Protein AF-A0A5B0PY47-F1 (afdb_monomer_lite)

Radius of gyration: 20.86 Å; chains: 1; bounding box: 46×59×46 Å

InterPro domains:
  IPR002921 Fungal lipase-type domain [PF01764] (2-168)
  IPR029058 Alpha/Beta hydrolase fold [G3DSA:3.40.50.1820] (1-249)
  IPR029058 Alpha/Beta hydrolase fold [SSF53474] (2-177)
  IPR051218 Secreted Mono/Diacylglycerol Lipase [PTHR45856] (2-211)

Foldseek 3Di:
DEAEFEDDDPVVLVVCLVVQPQFWDACCVQLVDFTWSPVLRCQQVPDVVPVVDDRPLLVVLVVLQVVLVVCCVVPVAAAEYEYEYAQSRLLNRQVSVSSCLVCVCSNPDRYDYAEYYYELHAQTGFLTSLVSLVVSCPDPSNVRYWYEYEWECALPVPCGACRNCPPPEDSLDVVCRVVDDGRDSHRGHHHTWYKYAQCVDPPPRIDTPDDDPPDDDDDDDDPDDPVVVVVVVLVPDDDDPPDDPPPQPPPPQPCNVVLVCCSVVPVNVNSSQPPVNVVVVSVVVVVVPD

Structure (mmCIF, N/CA/C/O backbone):
data_AF-A0A5B0PY47-F1
#
_entry.id   AF-A0A5B0PY47-F1
#
loop_
_atom_site.group_PDB
_atom_site.id
_atom_site.type_symbol
_atom_site.label_atom_id
_atom_site.label_alt_id
_atom_site.label_comp_id
_atom_site.label_asym_id
_atom_site.label_entity_id
_atom_site.label_seq_id
_atom_site.pdbx_PDB_ins_code
_atom_site.Cartn_x
_atom_site.Cartn_y
_atom_site.Cartn_z
_atom_site.occupancy
_atom_site.B_iso_or_equiv
_atom_site.auth_seq_id
_atom_site.auth_comp_id
_atom_site.auth_asym_id
_atom_site.auth_atom_id
_atom_site.pdbx_PDB_model_num
ATOM 1 N N . MET A 1 1 ? -12.027 -7.648 11.609 1.00 91.75 1 MET A N 1
ATOM 2 C CA . MET A 1 1 ? -12.423 -7.362 10.217 1.00 91.75 1 MET A CA 1
ATOM 3 C C . MET A 1 1 ? -11.204 -7.434 9.318 1.00 91.75 1 MET A C 1
ATOM 5 O O . MET A 1 1 ? -10.128 -7.002 9.723 1.00 91.75 1 MET A O 1
ATOM 9 N N . VAL A 1 2 ? -11.375 -7.985 8.119 1.00 95.25 2 VAL A N 1
ATOM 10 C CA . VAL A 1 2 ? -10.356 -7.987 7.066 1.00 95.25 2 VAL A CA 1
ATOM 11 C C . VAL A 1 2 ? -10.974 -7.330 5.841 1.00 95.25 2 VAL A C 1
ATOM 13 O O . VAL A 1 2 ? -12.061 -7.729 5.431 1.00 95.25 2 VAL A O 1
ATOM 16 N N . ILE A 1 3 ? -10.303 -6.328 5.282 1.00 96.06 3 ILE A N 1
ATOM 17 C CA . ILE A 1 3 ? -10.695 -5.707 4.015 1.00 96.06 3 ILE A CA 1
ATOM 18 C C . ILE A 1 3 ? -9.732 -6.175 2.948 1.00 96.06 3 ILE A C 1
ATOM 20 O O . ILE A 1 3 ? -8.520 -6.055 3.116 1.00 96.06 3 ILE A O 1
ATOM 24 N N . VAL A 1 4 ? -10.282 -6.700 1.858 1.00 95.38 4 VAL A N 1
ATOM 25 C CA . VAL A 1 4 ? -9.501 -7.191 0.730 1.00 95.38 4 VAL A CA 1
ATOM 26 C C . VAL A 1 4 ? -9.930 -6.453 -0.526 1.00 95.38 4 VAL A C 1
ATOM 28 O O . VAL A 1 4 ? -11.094 -6.513 -0.917 1.00 95.38 4 VAL A O 1
ATOM 31 N N . PHE A 1 5 ? -8.985 -5.766 -1.158 1.00 92.38 5 PHE A N 1
ATOM 32 C CA . PHE A 1 5 ? -9.212 -5.100 -2.433 1.00 92.38 5 PHE A CA 1
ATOM 33 C C . PHE A 1 5 ? -9.019 -6.104 -3.568 1.00 92.38 5 PHE A C 1
ATOM 35 O O . PHE A 1 5 ? -8.014 -6.821 -3.632 1.00 92.38 5 PHE A O 1
ATOM 42 N N . LYS A 1 6 ? -10.017 -6.173 -4.450 1.00 86.69 6 LYS A N 1
ATOM 43 C CA . LYS A 1 6 ? -10.033 -7.087 -5.592 1.00 86.69 6 LYS A CA 1
ATOM 44 C C . LYS A 1 6 ? -8.993 -6.646 -6.633 1.00 86.69 6 LYS A C 1
ATOM 46 O O . LYS A 1 6 ? -8.897 -5.462 -6.939 1.00 86.69 6 LYS A O 1
ATOM 51 N N . GLY A 1 7 ? -8.227 -7.600 -7.163 1.00 75.62 7 GLY A N 1
ATOM 52 C CA . GLY A 1 7 ? -7.364 -7.396 -8.332 1.00 75.62 7 GLY A CA 1
ATOM 53 C C . GLY A 1 7 ? -8.098 -7.602 -9.664 1.00 75.62 7 GLY A C 1
ATOM 54 O O . GLY A 1 7 ? -9.298 -7.874 -9.690 1.00 75.62 7 GLY A O 1
ATOM 55 N N . THR A 1 8 ? -7.379 -7.488 -10.776 1.00 67.94 8 THR A N 1
ATOM 56 C CA . THR A 1 8 ? -7.934 -7.674 -12.128 1.00 67.94 8 THR A CA 1
ATOM 57 C C . THR A 1 8 ? -7.863 -9.127 -12.600 1.00 67.94 8 THR A C 1
ATOM 59 O O . THR A 1 8 ? -7.105 -9.936 -12.059 1.00 67.94 8 THR A O 1
ATOM 62 N N . SER A 1 9 ? -8.660 -9.464 -13.617 1.00 62.66 9 SER A N 1
ATOM 63 C CA . SER A 1 9 ? -8.592 -10.759 -14.307 1.00 62.66 9 SER A CA 1
ATOM 64 C C . SER A 1 9 ? -7.395 -10.791 -15.264 1.00 62.66 9 SER A C 1
ATOM 66 O O . SER A 1 9 ? -6.931 -9.751 -15.709 1.00 62.66 9 SER A O 1
ATOM 68 N N . PHE A 1 10 ? -6.892 -11.976 -15.623 1.00 52.62 10 PHE A N 1
ATOM 69 C CA . PHE A 1 10 ? -5.661 -12.120 -16.420 1.00 52.62 10 PHE A CA 1
ATOM 70 C C . PHE A 1 10 ? -5.674 -11.386 -17.777 1.00 52.62 10 PHE A C 1
ATOM 72 O O . PHE A 1 10 ? -4.657 -10.815 -18.166 1.00 52.62 10 PHE A O 1
ATOM 79 N N . HIS A 1 11 ? -6.812 -11.377 -18.480 1.00 54.59 11 HIS A N 1
ATOM 80 C CA . HIS A 1 11 ? -6.961 -10.655 -19.751 1.00 54.59 11 HIS A CA 1
ATOM 81 C C . HIS A 1 11 ? -6.840 -9.142 -19.554 1.00 54.59 11 HIS A C 1
ATOM 83 O O . HIS A 1 11 ? -6.049 -8.494 -20.237 1.00 54.59 11 HIS A O 1
ATOM 89 N N . ASP A 1 12 ? -7.504 -8.639 -18.519 1.00 58.56 12 ASP A N 1
ATOM 90 C CA . ASP A 1 12 ? -7.478 -7.236 -18.138 1.00 58.56 12 ASP A CA 1
ATOM 91 C C . ASP A 1 12 ? -6.125 -6.823 -17.549 1.00 58.56 12 ASP A C 1
ATOM 93 O O . ASP A 1 12 ? -5.823 -5.649 -17.559 1.00 58.56 12 ASP A O 1
ATOM 97 N N . ILE A 1 13 ? -5.297 -7.728 -17.004 1.00 59.91 13 ILE A N 1
ATOM 98 C CA . ILE A 1 13 ? -3.970 -7.366 -16.462 1.00 59.91 13 ILE A CA 1
ATOM 99 C C . ILE A 1 13 ? -3.026 -6.930 -17.583 1.00 59.91 13 ILE A C 1
ATOM 101 O O . ILE A 1 13 ? -2.268 -5.988 -17.386 1.00 59.91 13 ILE A O 1
ATOM 105 N N . ASN A 1 14 ? -3.043 -7.593 -18.743 1.00 59.19 14 ASN A N 1
ATOM 106 C CA . ASN A 1 14 ? -2.196 -7.186 -19.868 1.00 59.19 14 ASN A CA 1
ATOM 107 C C . ASN A 1 14 ? -2.676 -5.864 -20.458 1.00 59.19 14 ASN A C 1
ATOM 109 O O . ASN A 1 14 ? -1.861 -4.977 -20.675 1.00 59.19 14 ASN A O 1
ATOM 113 N N . GLU A 1 15 ? -3.987 -5.730 -20.657 1.00 56.12 15 GLU A N 1
ATOM 114 C CA . GLU A 1 15 ? -4.608 -4.472 -21.069 1.00 56.12 15 GLU A CA 1
ATOM 115 C C . GLU A 1 15 ? -4.321 -3.382 -20.037 1.00 56.12 15 GLU A C 1
ATOM 117 O O . GLU A 1 15 ? -3.825 -2.335 -20.393 1.00 56.12 15 GLU A O 1
ATOM 122 N N . TRP A 1 16 ? -4.432 -3.666 -18.742 1.00 58.44 16 TRP A N 1
ATOM 123 C CA . TRP A 1 16 ? -4.124 -2.732 -17.665 1.00 58.44 16 TRP A CA 1
ATOM 124 C C . TRP A 1 16 ? -2.643 -2.361 -17.608 1.00 58.44 16 TRP A C 1
ATOM 126 O O . TRP A 1 16 ? -2.347 -1.188 -17.474 1.00 58.44 16 TRP A O 1
ATOM 136 N N . ILE A 1 17 ? -1.691 -3.290 -17.732 1.00 59.00 17 ILE A N 1
ATOM 137 C CA . ILE A 1 17 ? -0.249 -2.966 -17.766 1.00 59.00 17 ILE A CA 1
ATOM 138 C C . ILE A 1 17 ? 0.092 -2.102 -18.992 1.00 59.00 17 ILE A C 1
ATOM 140 O O . ILE A 1 17 ? 1.026 -1.303 -18.934 1.00 59.00 17 ILE A O 1
ATOM 144 N N . VAL A 1 18 ? -0.639 -2.278 -20.094 1.00 51.09 18 VAL A N 1
ATOM 145 C CA . VAL A 1 18 ? -0.451 -1.530 -21.343 1.00 51.09 18 VAL A CA 1
ATOM 146 C C . VAL A 1 18 ? -1.181 -0.173 -21.310 1.00 51.09 18 VAL A C 1
ATOM 148 O O . VAL A 1 18 ? -0.615 0.818 -21.770 1.00 51.09 18 VAL A O 1
ATOM 151 N N . ASP A 1 19 ? -2.371 -0.108 -20.706 1.00 43.97 19 ASP A N 1
ATOM 152 C CA . ASP A 1 19 ? -3.281 1.047 -20.664 1.00 43.97 19 ASP A CA 1
ATOM 153 C C . ASP A 1 19 ? -3.056 1.948 -19.448 1.00 43.97 19 ASP A C 1
ATOM 155 O O . ASP A 1 19 ? -3.183 3.173 -19.552 1.00 43.97 19 ASP A O 1
ATOM 159 N N . THR A 1 20 ? -2.648 1.389 -18.299 1.00 51.34 20 THR A N 1
ATOM 160 C CA . THR A 1 20 ? -1.997 2.181 -17.250 1.00 51.34 20 THR A CA 1
ATOM 161 C C . THR A 1 20 ? -0.611 2.536 -17.730 1.00 51.34 20 THR A C 1
ATOM 163 O O . THR A 1 20 ? 0.406 1.950 -17.367 1.00 51.34 20 THR A O 1
ATOM 166 N N . SER A 1 21 ? -0.577 3.580 -18.553 1.00 56.75 21 SER A N 1
ATOM 167 C CA . SER A 1 21 ? 0.611 4.399 -18.675 1.00 56.75 21 SER A CA 1
ATOM 168 C C . SER A 1 21 ? 1.111 4.647 -17.251 1.00 56.75 21 SER A C 1
ATOM 170 O O . SER A 1 21 ? 0.323 5.014 -16.376 1.00 56.75 21 SER A O 1
ATOM 172 N N . PHE A 1 22 ? 2.381 4.301 -17.003 1.00 75.81 22 PHE A N 1
ATOM 173 C CA . PHE A 1 22 ? 3.056 4.347 -15.702 1.00 75.81 22 PHE A CA 1
ATOM 174 C C . PHE A 1 22 ? 3.211 5.794 -15.225 1.00 75.81 22 PHE A C 1
ATOM 176 O O . PHE A 1 22 ? 4.313 6.292 -14.978 1.00 75.81 22 PHE A O 1
ATOM 183 N N . ASN A 1 23 ? 2.083 6.470 -15.096 1.00 84.88 23 ASN A N 1
ATOM 184 C CA . ASN A 1 23 ? 1.937 7.860 -14.780 1.00 84.88 23 ASN A CA 1
ATOM 185 C C . ASN A 1 23 ? 1.882 7.994 -13.274 1.00 84.88 23 ASN A C 1
ATOM 187 O O . ASN A 1 23 ? 1.228 7.230 -12.557 1.00 84.88 23 ASN A O 1
ATOM 191 N N . PHE A 1 24 ? 2.571 9.019 -12.819 1.00 90.00 24 PHE A N 1
ATOM 192 C CA . PHE A 1 24 ? 2.484 9.456 -11.453 1.00 90.00 24 PHE A CA 1
ATOM 193 C C . PHE A 1 24 ? 1.356 10.459 -11.288 1.00 90.00 24 PHE A C 1
ATOM 195 O O . PHE A 1 24 ? 1.111 11.292 -12.158 1.00 90.00 24 PHE A O 1
ATOM 202 N N . GLU A 1 25 ? 0.740 10.418 -10.118 1.00 91.06 25 GLU A N 1
ATOM 203 C CA . GLU A 1 25 ? -0.173 11.438 -9.639 1.00 91.06 25 GLU A CA 1
ATOM 204 C C . GLU A 1 25 ? 0.350 12.000 -8.320 1.00 91.06 25 GLU A C 1
ATOM 206 O O . GLU A 1 25 ? 0.885 11.271 -7.476 1.00 91.06 25 GLU A O 1
ATOM 211 N N . ALA A 1 26 ? 0.241 13.318 -8.158 1.00 94.12 26 ALA A N 1
ATOM 212 C CA . ALA A 1 26 ? 0.592 13.965 -6.906 1.00 94.12 26 ALA A CA 1
ATOM 213 C C . ALA A 1 26 ? -0.384 13.510 -5.820 1.00 94.12 26 ALA A C 1
ATOM 215 O O . ALA A 1 26 ? -1.589 13.657 -5.972 1.00 94.12 26 ALA A O 1
ATOM 216 N N . CYS A 1 27 ? 0.149 12.964 -4.728 1.00 94.81 27 CYS A N 1
ATOM 217 C CA . CYS A 1 27 ? -0.662 12.346 -3.680 1.00 94.81 27 CYS A CA 1
ATOM 218 C C . CYS A 1 27 ? -0.413 12.948 -2.295 1.00 94.81 27 CYS A C 1
ATOM 220 O O . CYS A 1 27 ? -0.776 12.353 -1.282 1.00 94.81 27 CYS A O 1
ATOM 222 N N . ALA A 1 28 ? 0.289 14.081 -2.215 1.00 94.38 28 ALA A N 1
ATOM 223 C CA . ALA A 1 28 ? 0.684 14.678 -0.941 1.00 94.38 28 ALA A CA 1
ATOM 224 C C . ALA A 1 28 ? -0.512 15.198 -0.122 1.00 94.38 28 ALA A C 1
ATOM 226 O O . ALA A 1 28 ? -0.427 15.257 1.101 1.00 94.38 28 ALA A O 1
ATOM 227 N N . ASP A 1 29 ? -1.621 15.527 -0.778 1.00 93.06 29 ASP A N 1
ATOM 228 C CA . ASP A 1 29 ? -2.880 15.944 -0.162 1.00 93.06 29 ASP A CA 1
ATOM 229 C C . ASP A 1 29 ? -3.539 14.823 0.661 1.00 93.06 29 ASP A C 1
ATOM 231 O O . ASP A 1 29 ? -4.069 15.095 1.737 1.00 93.06 29 ASP A O 1
ATOM 235 N N . GLN A 1 30 ? -3.455 13.564 0.213 1.00 94.94 30 GLN A N 1
ATOM 236 C CA . GLN A 1 30 ? -4.034 12.419 0.935 1.00 94.94 30 GLN A CA 1
ATOM 237 C C . GLN A 1 30 ? -2.995 11.577 1.681 1.00 94.94 30 GLN A C 1
ATOM 239 O O . GLN A 1 30 ? -3.279 11.064 2.763 1.00 94.94 30 GLN A O 1
ATOM 244 N N . LEU A 1 31 ? -1.797 11.409 1.121 1.00 96.38 31 LEU A N 1
ATOM 245 C CA . LEU A 1 31 ? -0.762 10.485 1.606 1.00 96.38 31 LEU A CA 1
ATOM 246 C C . LEU A 1 31 ? 0.447 11.201 2.234 1.00 96.38 31 LEU A C 1
ATOM 248 O O . LEU A 1 31 ? 1.417 10.556 2.634 1.00 96.38 31 LEU A O 1
ATOM 252 N N . GLY A 1 32 ? 0.404 12.531 2.323 1.00 95.19 32 GLY A N 1
ATOM 253 C CA . GLY A 1 32 ? 1.367 13.365 3.044 1.00 95.19 32 GLY A CA 1
ATOM 254 C C . GLY A 1 32 ? 2.663 13.689 2.294 1.00 95.19 32 GLY A C 1
ATOM 255 O O . GLY A 1 32 ? 3.304 14.686 2.619 1.00 95.19 32 GLY A O 1
ATOM 256 N N . ALA A 1 33 ? 3.078 12.887 1.307 1.00 95.81 33 ALA A N 1
ATOM 257 C CA . ALA A 1 33 ? 4.240 13.180 0.462 1.00 95.81 33 ALA A CA 1
ATOM 258 C C . ALA A 1 33 ? 4.328 12.283 -0.782 1.00 95.81 33 ALA A C 1
ATOM 260 O O . ALA A 1 33 ? 3.846 11.152 -0.784 1.00 95.81 33 ALA A O 1
ATOM 261 N N . GLY A 1 34 ? 5.062 12.774 -1.784 1.00 95.12 34 GLY A N 1
ATOM 262 C CA . GLY A 1 34 ? 5.499 11.997 -2.940 1.00 95.12 34 GLY A CA 1
ATOM 263 C C . GLY A 1 34 ? 4.466 11.891 -4.051 1.00 95.12 34 GLY A C 1
ATOM 264 O O . GLY A 1 34 ? 3.542 12.703 -4.154 1.00 95.12 34 GLY A O 1
ATOM 265 N N . LEU A 1 35 ? 4.688 10.894 -4.899 1.00 95.38 35 LEU A N 1
ATOM 266 C CA . LEU A 1 35 ? 3.854 10.584 -6.047 1.00 95.38 35 LEU A CA 1
ATOM 267 C C . LEU A 1 35 ? 3.362 9.140 -5.942 1.00 95.38 35 LEU A C 1
ATOM 269 O O . LEU A 1 35 ? 4.130 8.240 -5.593 1.00 95.38 35 LEU A O 1
ATOM 273 N N . ALA A 1 36 ? 2.099 8.913 -6.276 1.00 95.06 36 ALA A N 1
ATOM 274 C CA . ALA A 1 36 ? 1.497 7.589 -6.336 1.00 95.06 36 ALA A CA 1
ATOM 275 C C . ALA A 1 36 ? 1.296 7.165 -7.792 1.00 95.06 36 ALA A C 1
ATOM 277 O O . ALA A 1 36 ? 1.210 8.000 -8.689 1.00 95.06 36 ALA A O 1
ATOM 278 N N . HIS A 1 37 ? 1.202 5.861 -8.033 1.00 92.62 37 HIS A N 1
ATOM 279 C CA . HIS A 1 37 ? 0.745 5.352 -9.320 1.00 92.62 37 HIS A CA 1
ATOM 280 C C . HIS A 1 37 ? -0.683 5.852 -9.579 1.00 92.62 37 HIS A C 1
ATOM 282 O O . HIS A 1 37 ? -1.593 5.516 -8.812 1.00 92.62 37 HIS A O 1
ATOM 288 N N . GLN A 1 38 ? -0.881 6.615 -10.658 1.00 89.81 38 GLN A N 1
ATOM 289 C CA . GLN A 1 38 ? -2.128 7.326 -10.959 1.00 89.81 38 GLN A CA 1
ATOM 290 C C . GLN A 1 38 ? -3.349 6.403 -10.855 1.00 89.81 38 GLN A C 1
ATOM 292 O O . GLN A 1 38 ? -4.275 6.684 -10.105 1.00 89.81 38 GLN A O 1
ATOM 297 N N . GLY A 1 39 ? -3.320 5.237 -11.512 1.00 85.50 39 GLY A N 1
ATOM 298 C CA . GLY A 1 39 ? -4.463 4.316 -11.505 1.00 85.50 39 GLY A CA 1
ATOM 299 C C . GLY A 1 39 ? -4.834 3.766 -10.119 1.00 85.50 39 GLY A C 1
ATOM 300 O O . GLY A 1 39 ? -6.007 3.517 -9.848 1.00 85.50 39 GLY A O 1
ATOM 301 N N . PHE A 1 40 ? -3.864 3.589 -9.212 1.00 91.19 40 PHE A N 1
ATOM 302 C CA . PHE A 1 40 ? -4.169 3.138 -7.847 1.00 91.19 40 PHE A CA 1
ATOM 303 C C . PHE A 1 40 ? -4.712 4.291 -7.007 1.00 91.19 40 PHE A C 1
ATOM 305 O O . PHE A 1 40 ? -5.594 4.085 -6.173 1.00 91.19 40 PHE A O 1
ATOM 312 N N . TYR A 1 41 ? -4.162 5.487 -7.216 1.00 92.62 41 TYR A N 1
ATOM 313 C CA . TYR A 1 41 ? -4.528 6.682 -6.480 1.00 92.62 41 TYR A CA 1
ATOM 314 C C . TYR A 1 41 ? -5.950 7.131 -6.816 1.00 92.62 41 TYR A C 1
ATOM 316 O O . TYR A 1 41 ? -6.788 7.199 -5.917 1.00 92.62 41 TYR A O 1
ATOM 324 N N . SER A 1 42 ? -6.255 7.311 -8.102 1.00 89.31 42 SER A N 1
ATOM 325 C CA . SER A 1 42 ? -7.573 7.735 -8.583 1.00 89.31 42 SER A CA 1
ATOM 326 C C . SER A 1 42 ? -8.687 6.740 -8.239 1.00 89.31 42 SER A C 1
ATOM 328 O O . SER A 1 42 ? -9.827 7.139 -8.010 1.00 89.31 42 SER A O 1
ATOM 330 N N . SER A 1 43 ? -8.358 5.449 -8.096 1.00 89.19 43 SER A N 1
ATOM 331 C CA . SER A 1 43 ? -9.302 4.426 -7.620 1.00 89.19 43 SER A CA 1
ATOM 332 C C . SER A 1 43 ? -9.784 4.668 -6.180 1.00 89.19 43 SER A C 1
ATOM 334 O O . SER A 1 43 ? -10.900 4.279 -5.827 1.00 89.19 43 SER A O 1
ATOM 336 N N . LEU A 1 44 ? -8.955 5.282 -5.327 1.00 91.94 44 LEU A N 1
ATOM 337 C CA . LEU A 1 44 ? -9.289 5.616 -3.935 1.00 91.94 44 LEU A CA 1
ATOM 338 C C . LEU A 1 44 ? -9.793 7.055 -3.788 1.00 91.94 44 LEU A C 1
ATOM 340 O O . LEU A 1 44 ? -10.753 7.306 -3.048 1.00 91.94 44 LEU A O 1
ATOM 344 N N . PHE A 1 45 ? -9.135 7.973 -4.492 1.00 92.25 45 PHE A N 1
ATOM 345 C CA . PHE A 1 45 ? -9.283 9.418 -4.391 1.00 92.25 45 PHE A CA 1
ATOM 346 C C . PHE A 1 45 ? -9.566 9.997 -5.788 1.00 92.25 45 PHE A C 1
ATOM 348 O O . PHE A 1 45 ? -8.673 10.580 -6.399 1.00 92.25 45 PHE A O 1
ATOM 355 N N . PRO A 1 46 ? -10.782 9.804 -6.333 1.00 87.31 46 PRO A N 1
ATOM 356 C CA . PRO A 1 46 ? -11.141 10.378 -7.626 1.00 87.31 46 PRO A CA 1
ATOM 357 C C . PRO A 1 46 ? -11.043 11.910 -7.584 1.00 87.31 46 PRO A C 1
ATOM 359 O O . PRO A 1 46 ? -11.322 12.532 -6.552 1.00 87.31 46 PRO A O 1
ATOM 362 N N . SER A 1 47 ? -10.644 12.517 -8.704 1.00 79.00 47 SER A N 1
ATOM 363 C CA . SER A 1 47 ? -10.473 13.967 -8.810 1.00 79.00 47 SER A CA 1
ATOM 364 C C . SER A 1 47 ? -11.804 14.697 -8.619 1.00 79.00 47 SER A C 1
ATOM 366 O O . SER A 1 47 ? -12.868 14.207 -8.990 1.00 79.00 47 SER A O 1
ATOM 368 N N . ALA A 1 48 ? -11.759 15.933 -8.115 1.00 68.62 48 ALA A N 1
ATOM 369 C CA . ALA A 1 48 ? -12.943 16.790 -8.006 1.00 68.62 48 ALA A CA 1
ATOM 370 C C . ALA A 1 48 ? -13.568 17.155 -9.370 1.00 68.62 48 ALA A C 1
ATOM 372 O O . ALA A 1 48 ? -14.715 17.609 -9.416 1.00 68.62 48 ALA A O 1
ATOM 373 N N . SER A 1 49 ? -12.827 16.988 -10.473 1.00 67.81 49 SER A N 1
ATOM 374 C CA . SER A 1 49 ? -13.367 17.065 -11.837 1.00 67.81 49 SER A CA 1
ATOM 375 C C . SER A 1 49 ? -14.313 15.907 -12.154 1.00 67.81 49 SER A C 1
ATOM 377 O O . SER A 1 49 ? -15.250 16.080 -12.929 1.00 67.81 49 SER A O 1
ATOM 379 N N . ASP A 1 50 ? -14.125 14.768 -11.494 1.00 67.69 50 ASP A N 1
ATOM 380 C CA . ASP A 1 50 ? -14.828 13.512 -11.742 1.00 67.69 50 ASP A CA 1
ATOM 381 C C . ASP A 1 50 ? -16.033 13.416 -10.797 1.00 67.69 50 ASP A C 1
ATOM 383 O O . ASP A 1 50 ? -16.227 12.434 -10.083 1.00 67.69 50 ASP A O 1
ATOM 387 N N . ARG A 1 51 ? -16.840 14.490 -10.768 1.00 56.75 51 ARG A N 1
ATOM 388 C CA . ARG A 1 51 ? -17.947 14.736 -9.814 1.00 56.75 51 ARG A CA 1
ATOM 389 C C . ARG A 1 51 ? -18.992 13.619 -9.731 1.00 56.75 51 ARG A C 1
ATOM 391 O O . ARG A 1 51 ? -19.820 13.633 -8.824 1.00 56.75 51 ARG A O 1
ATOM 398 N N . GLU A 1 52 ? -18.972 12.684 -10.669 1.00 64.75 52 GLU A N 1
ATOM 399 C CA . GLU A 1 52 ? -19.885 11.546 -10.740 1.00 64.75 52 GLU A CA 1
ATOM 400 C C . GLU A 1 52 ? -19.424 10.347 -9.892 1.00 64.75 52 GLU A C 1
ATOM 402 O O . GLU A 1 52 ? -20.238 9.482 -9.571 1.00 64.75 52 GLU A O 1
ATOM 407 N N . MET A 1 53 ? -18.153 10.299 -9.471 1.00 63.28 53 MET A N 1
ATOM 408 C CA . MET A 1 53 ? -17.597 9.157 -8.743 1.00 63.28 53 MET A CA 1
ATOM 409 C C . MET A 1 53 ? -17.508 9.432 -7.235 1.00 63.28 53 MET A C 1
ATOM 411 O O . MET A 1 53 ? -16.742 10.294 -6.798 1.00 63.28 53 MET A O 1
ATOM 415 N N . PRO A 1 54 ? -18.252 8.694 -6.388 1.00 74.19 54 PRO A N 1
ATOM 416 C CA . PRO A 1 54 ? -18.111 8.834 -4.948 1.00 74.19 54 PRO A CA 1
ATOM 417 C C . PRO A 1 54 ? -16.730 8.335 -4.508 1.00 74.19 54 PRO A C 1
ATOM 419 O O . PRO A 1 54 ? -16.265 7.299 -4.980 1.00 74.19 54 PRO A O 1
ATOM 422 N N . SER A 1 55 ? -16.091 9.032 -3.562 1.00 84.94 55 SER A N 1
ATOM 423 C CA . SER A 1 55 ? -14.784 8.615 -3.040 1.00 84.94 55 SER A CA 1
ATOM 424 C C . SER A 1 55 ? -14.859 7.206 -2.443 1.00 84.94 55 SER A C 1
ATOM 426 O O . SER A 1 55 ? -15.479 6.983 -1.397 1.00 84.94 55 SER A O 1
ATOM 428 N N . THR A 1 56 ? -14.192 6.256 -3.103 1.00 91.25 56 THR A N 1
ATOM 429 C CA . THR A 1 56 ? -14.058 4.871 -2.636 1.00 91.25 56 THR A CA 1
ATOM 430 C C . THR A 1 56 ? -13.457 4.836 -1.237 1.00 91.25 56 THR A C 1
ATOM 432 O O . THR A 1 56 ? -13.912 4.065 -0.388 1.00 91.25 56 THR A O 1
ATOM 435 N N . TYR A 1 57 ? -12.474 5.703 -0.972 1.00 94.94 57 TYR A N 1
ATOM 436 C CA . TYR A 1 57 ? -11.876 5.850 0.347 1.00 94.94 57 TYR A CA 1
ATOM 437 C C . TYR A 1 57 ? -12.922 6.200 1.412 1.00 94.94 57 TYR A C 1
ATOM 439 O O . TYR A 1 57 ? -13.089 5.440 2.367 1.00 94.94 57 TYR A O 1
ATOM 447 N N . LEU A 1 58 ? -13.673 7.293 1.227 1.00 93.88 58 LEU A N 1
ATOM 448 C CA . LEU A 1 58 ? -14.650 7.756 2.219 1.00 93.88 58 LEU A CA 1
ATOM 449 C C . LEU A 1 58 ? -15.729 6.708 2.491 1.00 93.88 58 LEU A C 1
ATOM 451 O O . LEU A 1 58 ? -15.980 6.379 3.648 1.00 93.88 58 LEU A O 1
ATOM 455 N N . ARG A 1 59 ? -16.289 6.093 1.442 1.00 94.00 59 ARG A N 1
ATOM 456 C CA . ARG A 1 59 ? -17.298 5.030 1.595 1.00 94.00 59 ARG A CA 1
ATOM 457 C C . ARG A 1 59 ? -16.761 3.820 2.357 1.00 94.00 59 ARG A C 1
ATOM 459 O O . ARG A 1 59 ? -17.472 3.219 3.166 1.00 94.00 59 ARG A O 1
ATOM 466 N N . THR A 1 60 ? -15.503 3.460 2.110 1.00 95.88 60 THR A N 1
ATOM 467 C CA . THR A 1 60 ? -14.840 2.362 2.824 1.00 95.88 60 THR A CA 1
ATOM 468 C C . THR A 1 60 ? -14.674 2.710 4.303 1.00 95.88 60 THR A C 1
ATOM 470 O O . THR A 1 60 ? -15.007 1.893 5.161 1.00 95.88 60 THR A O 1
ATOM 473 N N . ILE A 1 61 ? -14.231 3.931 4.618 1.00 97.38 61 ILE A N 1
ATOM 474 C CA . ILE A 1 61 ? -14.084 4.421 5.995 1.00 97.38 61 ILE A CA 1
ATOM 475 C C . ILE A 1 61 ? -15.426 4.478 6.729 1.00 97.38 61 ILE A C 1
ATOM 477 O O . ILE A 1 61 ? -15.521 4.001 7.858 1.00 97.38 61 ILE A O 1
ATOM 481 N N . GLU A 1 62 ? -16.477 5.000 6.101 1.00 96.31 62 GLU A N 1
ATOM 482 C CA . GLU A 1 62 ? -17.828 5.036 6.674 1.00 96.31 62 GLU A CA 1
ATOM 483 C C . GLU A 1 62 ? -18.326 3.632 7.025 1.00 96.31 62 GLU A C 1
ATOM 485 O O . GLU A 1 62 ? -18.820 3.398 8.131 1.00 96.31 62 GLU A O 1
ATOM 490 N N . THR A 1 63 ? -18.112 2.674 6.121 1.00 96.31 63 THR A N 1
ATOM 491 C CA . THR A 1 63 ? -18.479 1.270 6.335 1.00 96.31 63 THR A CA 1
ATOM 492 C C . THR A 1 63 ? -17.690 0.662 7.494 1.00 96.31 63 THR A C 1
ATOM 494 O O . THR A 1 63 ? -18.281 0.051 8.384 1.00 96.31 63 THR A O 1
ATOM 497 N N . ILE A 1 64 ? -16.367 0.871 7.539 1.00 97.69 64 ILE A N 1
ATOM 498 C CA . ILE A 1 64 ? -15.517 0.423 8.655 1.00 97.69 64 ILE A CA 1
ATOM 499 C C . ILE A 1 64 ? -16.042 0.972 9.977 1.00 97.69 64 ILE A C 1
ATOM 501 O O . ILE A 1 64 ? -16.190 0.218 10.935 1.00 97.69 64 ILE A O 1
ATOM 505 N N . ARG A 1 65 ? -16.333 2.275 10.035 1.00 97.50 65 ARG A N 1
ATOM 506 C CA . ARG A 1 65 ? -16.793 2.944 11.257 1.00 97.50 65 ARG A CA 1
ATOM 507 C C . ARG A 1 65 ? -18.151 2.428 11.707 1.00 97.50 65 ARG A C 1
ATOM 509 O O . ARG A 1 65 ? -18.340 2.219 12.901 1.00 97.50 65 ARG A O 1
ATOM 516 N N . SER A 1 66 ? -19.069 2.201 10.770 1.00 97.25 66 SER A N 1
ATOM 517 C CA . SER A 1 66 ? -20.387 1.633 11.056 1.00 97.25 66 SER A CA 1
ATOM 518 C C . SER A 1 66 ? -20.269 0.230 11.661 1.00 97.25 66 SER A C 1
ATOM 520 O O . SER A 1 66 ? -20.806 -0.018 12.741 1.00 97.25 66 SER A O 1
ATOM 522 N N . VAL A 1 67 ? -19.473 -0.651 11.043 1.00 97.00 67 VAL A N 1
ATOM 523 C CA . VAL A 1 67 ? -19.239 -2.018 11.538 1.00 97.00 67 VAL A CA 1
ATOM 524 C C . VAL A 1 67 ? -18.502 -2.014 12.881 1.00 97.00 67 VAL A C 1
ATOM 526 O O . VAL A 1 67 ? -18.877 -2.744 13.795 1.00 97.00 67 VAL A O 1
ATOM 529 N N . ALA A 1 68 ? -17.477 -1.173 13.033 1.00 97.56 68 ALA A N 1
ATOM 530 C CA . ALA A 1 68 ? -16.710 -1.065 14.271 1.00 97.56 68 ALA A CA 1
ATOM 531 C C . ALA A 1 68 ? -17.571 -0.579 15.441 1.00 97.56 68 ALA A C 1
ATOM 533 O O . ALA A 1 68 ? -17.451 -1.101 16.547 1.00 97.56 68 ALA A O 1
ATOM 534 N N . LYS A 1 69 ? -18.449 0.401 15.191 1.00 97.62 69 LYS A N 1
ATOM 535 C CA . LYS A 1 69 ? -19.404 0.900 16.182 1.00 97.62 69 LYS A CA 1
ATOM 536 C C . LYS A 1 69 ? -20.353 -0.211 16.625 1.00 97.62 69 LYS A C 1
ATOM 538 O O . LYS A 1 69 ? -20.495 -0.420 17.822 1.00 97.62 69 LYS A O 1
ATOM 543 N N . HIS A 1 70 ? -20.921 -0.953 15.679 1.00 96.75 70 HIS A N 1
ATOM 544 C CA . HIS A 1 70 ? -21.827 -2.055 15.988 1.00 96.75 70 HIS A CA 1
ATOM 545 C C . HIS A 1 70 ? -21.149 -3.149 16.834 1.00 96.75 70 HIS A C 1
ATOM 547 O O . HIS A 1 70 ? -21.653 -3.509 17.891 1.00 96.75 70 HIS A O 1
ATOM 553 N N . ILE A 1 71 ? -19.945 -3.592 16.450 1.00 95.75 71 ILE A N 1
ATOM 554 C CA . ILE A 1 71 ? -19.163 -4.569 17.234 1.00 95.75 71 ILE A CA 1
ATOM 555 C C . ILE A 1 71 ? -18.850 -4.037 18.636 1.00 95.75 71 ILE A C 1
ATOM 557 O O . ILE A 1 71 ? -18.858 -4.792 19.608 1.00 95.75 71 ILE A O 1
ATOM 561 N N . HIS A 1 72 ? -18.549 -2.745 18.752 1.00 96.69 72 HIS A N 1
ATOM 562 C CA . HIS A 1 72 ? -18.275 -2.135 20.043 1.00 96.69 72 HIS A CA 1
ATOM 563 C C . HIS A 1 72 ? -19.521 -2.079 20.935 1.00 96.69 72 HIS A C 1
ATOM 565 O O . HIS A 1 72 ? -19.410 -2.343 22.127 1.00 96.69 72 HIS A O 1
ATOM 571 N N . GLU A 1 73 ? -20.693 -1.777 20.376 1.00 96.94 73 GLU A N 1
ATOM 572 C CA . GLU A 1 73 ? -21.969 -1.782 21.102 1.00 96.94 73 GLU A CA 1
ATOM 573 C C . GLU A 1 73 ? -22.350 -3.191 21.580 1.00 96.94 73 GLU A C 1
ATOM 575 O O . GLU A 1 73 ? -22.842 -3.341 22.696 1.00 96.94 73 GLU A O 1
ATOM 580 N N . GLU A 1 74 ? -22.074 -4.224 20.782 1.00 96.38 74 GLU A N 1
ATOM 581 C CA . GLU A 1 74 ? -22.392 -5.613 21.135 1.00 96.38 74 GLU A CA 1
ATOM 582 C C . GLU A 1 74 ? -21.390 -6.243 22.112 1.00 96.38 74 GLU A C 1
ATOM 584 O O . GLU A 1 74 ? -21.783 -6.945 23.043 1.00 96.38 74 GLU A O 1
ATOM 589 N N . ALA A 1 75 ? -20.090 -6.024 21.902 1.00 95.06 75 ALA A N 1
ATOM 590 C CA . ALA A 1 75 ? -19.030 -6.748 22.606 1.00 95.06 75 ALA A CA 1
ATOM 591 C C . ALA A 1 75 ? -18.192 -5.878 23.558 1.00 95.06 75 ALA A C 1
ATOM 593 O O . ALA A 1 75 ? -17.349 -6.404 24.285 1.00 95.06 75 ALA A O 1
ATOM 594 N N . GLY A 1 76 ? -18.354 -4.551 23.541 1.00 95.31 76 GLY A N 1
ATOM 595 C CA . GLY A 1 76 ? -17.588 -3.616 24.374 1.00 95.31 76 GLY A CA 1
ATOM 596 C C . GLY A 1 76 ? -16.099 -3.505 24.022 1.00 95.31 76 GLY A C 1
ATOM 597 O O . GLY A 1 76 ? -15.348 -2.831 24.726 1.00 95.31 76 GLY A O 1
ATOM 598 N N . ILE A 1 77 ? -15.642 -4.141 22.937 1.00 94.88 77 ILE A N 1
ATOM 599 C CA . ILE A 1 77 ? -14.230 -4.178 22.527 1.00 94.88 77 ILE A CA 1
ATOM 600 C C . ILE A 1 77 ? -14.008 -3.454 21.194 1.00 94.88 77 ILE A C 1
ATOM 602 O O . ILE A 1 77 ? -14.909 -3.415 20.356 1.00 94.88 77 ILE A O 1
ATOM 606 N N . PRO A 1 78 ? -12.819 -2.870 20.962 1.00 94.50 78 PRO A N 1
ATOM 607 C CA . PRO A 1 78 ? -12.492 -2.282 19.671 1.00 94.50 78 PRO A CA 1
ATOM 608 C C . PRO A 1 78 ? -12.234 -3.364 18.614 1.00 94.50 78 PRO A C 1
ATOM 610 O O . PRO A 1 78 ? -11.635 -4.411 18.878 1.00 94.50 78 PRO A O 1
ATOM 613 N N . MET A 1 79 ? -12.634 -3.083 17.380 1.00 96.44 79 MET A N 1
ATOM 614 C CA . MET A 1 79 ? -12.469 -3.977 16.244 1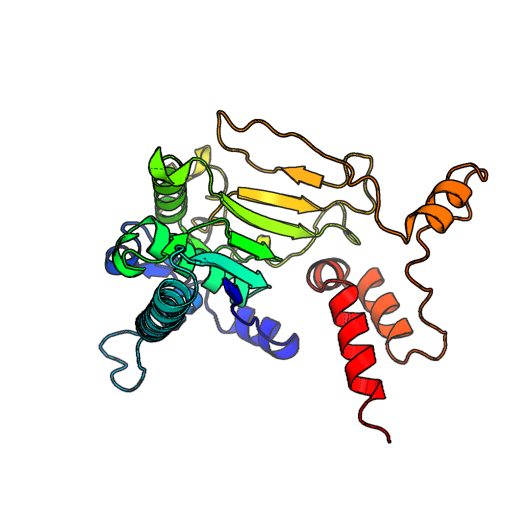.00 96.44 79 MET A CA 1
ATOM 615 C C . MET A 1 79 ? -11.041 -3.912 15.688 1.00 96.44 79 MET A C 1
ATOM 617 O O . MET A 1 79 ? -10.540 -2.852 15.321 1.00 96.44 79 MET A O 1
ATOM 621 N N . ASN A 1 80 ? -10.395 -5.066 15.525 1.00 96.31 80 ASN A N 1
ATOM 622 C CA . ASN A 1 80 ? -9.137 -5.153 14.780 1.00 96.31 80 ASN A CA 1
ATOM 623 C C . ASN A 1 80 ? -9.395 -5.082 13.267 1.00 96.31 80 ASN A C 1
ATOM 625 O O . ASN A 1 80 ? -10.197 -5.868 12.748 1.00 96.31 80 ASN A O 1
ATOM 629 N N . LEU A 1 81 ? -8.680 -4.200 12.567 1.00 97.31 81 LEU A N 1
ATOM 630 C CA . LEU A 1 81 ? -8.733 -4.050 11.114 1.00 97.31 81 LEU A CA 1
ATOM 631 C C . LEU A 1 81 ? -7.430 -4.529 10.468 1.00 97.31 81 LEU A C 1
ATOM 633 O O . LEU A 1 81 ? -6.363 -3.983 10.749 1.00 97.31 81 LEU A O 1
ATOM 637 N N . PHE A 1 82 ? -7.541 -5.508 9.575 1.00 97.94 82 PHE A N 1
ATOM 638 C CA . PHE A 1 82 ? -6.471 -5.943 8.679 1.00 97.94 82 PHE A CA 1
ATOM 639 C C . PHE A 1 82 ? -6.808 -5.547 7.243 1.00 97.94 82 PHE A C 1
ATOM 641 O O . PHE A 1 82 ? -7.976 -5.569 6.849 1.00 97.94 82 PHE A O 1
ATOM 648 N N . VAL A 1 83 ? -5.785 -5.215 6.462 1.00 98.06 83 VAL A N 1
ATOM 649 C CA . VAL A 1 83 ? -5.929 -4.805 5.060 1.00 98.06 83 VAL A CA 1
ATOM 650 C C . VAL A 1 83 ? -5.191 -5.796 4.167 1.00 98.06 83 VAL A C 1
ATOM 652 O O . VAL A 1 83 ? -4.131 -6.302 4.528 1.00 98.06 83 VAL A O 1
ATOM 655 N N . GLY A 1 84 ? -5.723 -6.086 2.989 1.00 97.06 84 GLY A N 1
ATOM 656 C CA . GLY A 1 84 ? -5.024 -6.923 2.032 1.00 97.06 84 GLY A CA 1
ATOM 657 C C . GLY A 1 84 ? -5.495 -6.754 0.603 1.00 97.06 84 GLY A C 1
ATOM 658 O O . GLY A 1 84 ? -6.435 -6.020 0.302 1.00 97.06 84 GLY A O 1
ATOM 659 N N . GLY A 1 85 ? -4.810 -7.458 -0.285 1.00 94.38 85 GLY A N 1
ATOM 660 C CA . GLY A 1 85 ? -5.100 -7.463 -1.709 1.00 94.38 85 GLY A CA 1
ATOM 661 C C . GLY A 1 85 ? -4.126 -8.357 -2.463 1.00 94.38 85 GLY A C 1
ATOM 662 O O . GLY A 1 85 ? -3.101 -8.782 -1.921 1.00 94.38 85 GLY A O 1
ATOM 663 N N . HIS A 1 86 ? -4.444 -8.630 -3.723 1.00 91.44 86 HIS A N 1
ATOM 664 C CA . HIS A 1 86 ? -3.567 -9.326 -4.666 1.00 91.44 86 HIS A CA 1
ATOM 665 C C . HIS A 1 86 ? -3.474 -8.531 -5.971 1.00 91.44 86 HIS A C 1
ATOM 667 O O . HIS A 1 86 ? -4.458 -7.909 -6.377 1.00 91.44 86 HIS A O 1
ATOM 673 N N . SER A 1 87 ? -2.302 -8.535 -6.613 1.00 87.94 87 SER A N 1
ATOM 674 C CA . SER A 1 87 ? -2.074 -7.883 -7.910 1.00 87.94 87 SER A CA 1
ATOM 675 C C . SER A 1 87 ? -2.445 -6.389 -7.890 1.00 87.94 87 SER A C 1
ATOM 677 O O . SER A 1 87 ? -2.023 -5.662 -6.990 1.00 87.94 87 SER A O 1
ATOM 679 N N . LEU A 1 88 ? -3.280 -5.917 -8.820 1.00 86.75 88 LEU A N 1
ATOM 680 C CA . LEU A 1 88 ? -3.853 -4.564 -8.810 1.00 86.75 88 LEU A CA 1
ATOM 681 C C . LEU A 1 88 ? -4.457 -4.187 -7.443 1.00 86.75 88 LEU A C 1
ATOM 683 O O . LEU A 1 88 ? -4.184 -3.115 -6.901 1.00 86.75 88 LEU A O 1
ATOM 687 N N . GLY A 1 89 ? -5.222 -5.099 -6.840 1.00 91.38 89 GLY A N 1
ATOM 688 C CA . GLY A 1 89 ? -5.851 -4.887 -5.540 1.00 91.38 89 GLY A CA 1
ATOM 689 C C . GLY A 1 89 ? -4.832 -4.744 -4.412 1.00 91.38 89 GLY A C 1
ATOM 690 O O . GLY A 1 89 ? -5.077 -4.028 -3.450 1.00 91.38 89 GLY A O 1
ATOM 691 N N . ALA A 1 90 ? -3.653 -5.359 -4.535 1.00 93.88 90 ALA A N 1
ATOM 692 C CA . ALA A 1 90 ? -2.543 -5.134 -3.614 1.00 93.88 90 ALA A CA 1
ATOM 693 C C . ALA A 1 90 ? -1.925 -3.731 -3.768 1.00 93.88 90 ALA A C 1
ATOM 695 O O . ALA A 1 90 ? -1.528 -3.132 -2.768 1.00 93.88 90 ALA A O 1
ATOM 696 N N . GLY A 1 91 ? -1.876 -3.185 -4.988 1.00 93.44 91 GLY A N 1
ATOM 697 C CA . GLY A 1 91 ? -1.450 -1.803 -5.239 1.00 93.44 91 GLY A CA 1
ATOM 698 C C . GLY A 1 91 ? -2.364 -0.796 -4.536 1.00 93.44 91 GLY A C 1
ATOM 699 O O . GLY A 1 91 ? -1.901 -0.006 -3.712 1.00 93.44 91 GLY A O 1
ATOM 700 N N . ILE A 1 92 ? -3.677 -0.911 -4.757 1.00 95.00 92 ILE A N 1
ATOM 701 C CA . ILE A 1 92 ? -4.714 -0.113 -4.071 1.00 95.00 92 ILE A CA 1
ATOM 702 C C . ILE A 1 92 ? -4.652 -0.341 -2.547 1.00 95.00 92 ILE A C 1
ATOM 704 O O . ILE A 1 92 ? -4.590 0.609 -1.768 1.00 95.00 92 ILE A O 1
ATOM 708 N N . ALA A 1 93 ? -4.543 -1.616 -2.161 1.00 97.19 93 ALA A N 1
ATOM 709 C CA . ALA A 1 93 ? -4.072 -2.165 -0.889 1.00 97.19 93 ALA A CA 1
ATOM 710 C C . ALA A 1 93 ? -3.133 -1.250 -0.101 1.00 97.19 93 ALA A C 1
ATOM 712 O O . ALA A 1 93 ? -3.407 -0.757 1.000 1.00 97.19 93 ALA A O 1
ATOM 713 N N . SER A 1 94 ? -1.976 -1.059 -0.725 1.00 97.25 94 SER A N 1
ATOM 714 C CA . SER A 1 94 ? -0.837 -0.365 -0.153 1.00 97.25 94 SER A CA 1
ATOM 715 C C . SER A 1 94 ? -1.099 1.127 0.052 1.00 97.25 94 SER A C 1
ATOM 717 O O . SER A 1 94 ? -0.725 1.657 1.098 1.00 97.25 94 SER A O 1
ATOM 719 N N . LEU A 1 95 ? -1.796 1.789 -0.882 1.00 97.31 95 LEU A N 1
ATOM 720 C CA . LEU A 1 95 ? -2.137 3.211 -0.779 1.00 97.31 95 LEU A CA 1
ATOM 721 C C . LEU A 1 95 ? -3.228 3.468 0.261 1.00 97.31 95 LEU A C 1
ATOM 723 O O . LEU A 1 95 ? -3.112 4.402 1.054 1.00 97.31 95 LEU A O 1
ATOM 727 N N . PHE A 1 96 ? -4.245 2.606 0.324 1.00 97.81 96 PHE A N 1
ATOM 728 C CA . PHE A 1 96 ? -5.271 2.674 1.362 1.00 97.81 96 PHE A CA 1
ATOM 729 C C . PHE A 1 96 ? -4.638 2.557 2.751 1.00 97.81 96 PHE A C 1
ATOM 731 O O . PHE A 1 96 ? -4.876 3.382 3.630 1.00 97.81 96 PHE A O 1
ATOM 738 N N . TYR A 1 97 ? -3.758 1.572 2.940 1.00 98.00 97 TYR A N 1
ATOM 739 C CA . TYR A 1 97 ? -3.048 1.407 4.203 1.00 98.00 97 TYR A CA 1
ATOM 740 C C . TYR A 1 97 ? -2.091 2.574 4.499 1.00 98.00 97 TYR A C 1
ATOM 742 O O . TYR A 1 97 ? -1.987 2.996 5.650 1.00 98.00 97 TYR A O 1
ATOM 750 N N . ALA A 1 98 ? -1.430 3.140 3.482 1.00 97.44 98 ALA A N 1
ATOM 751 C CA . ALA A 1 98 ? -0.611 4.342 3.631 1.00 97.44 98 ALA A CA 1
ATOM 752 C C . ALA A 1 98 ? -1.430 5.532 4.158 1.00 97.44 98 ALA A C 1
ATOM 754 O O . ALA A 1 98 ? -0.982 6.201 5.089 1.00 97.44 98 ALA A O 1
ATOM 755 N N . ARG A 1 99 ? -2.653 5.737 3.647 1.00 97.31 99 ARG A N 1
ATOM 756 C CA . ARG A 1 99 ? -3.575 6.766 4.147 1.00 97.31 99 ARG A CA 1
ATOM 757 C C . ARG A 1 99 ? -3.955 6.536 5.610 1.00 97.31 99 ARG A C 1
ATOM 759 O O . ARG A 1 99 ? -3.903 7.472 6.397 1.00 97.31 99 ARG A O 1
ATOM 766 N N . LEU A 1 100 ? -4.254 5.299 6.006 1.00 97.12 100 LEU A N 1
ATOM 767 C CA . LEU A 1 100 ? -4.586 4.976 7.402 1.00 97.12 100 LEU A CA 1
ATOM 768 C C . LEU A 1 100 ? -3.411 5.161 8.375 1.00 97.12 100 LEU A C 1
ATOM 770 O O . LEU A 1 100 ? -3.609 5.363 9.573 1.00 97.12 100 LEU A O 1
ATOM 774 N N . LEU A 1 101 ? -2.177 5.042 7.883 1.00 96.44 101 LEU A N 1
ATOM 775 C CA . LEU A 1 101 ? -0.977 5.345 8.658 1.00 96.44 101 LEU A CA 1
ATOM 776 C C . LEU A 1 101 ? -0.720 6.853 8.777 1.00 96.44 101 LEU A C 1
ATOM 778 O O . LEU A 1 101 ? -0.138 7.286 9.775 1.00 96.44 101 LEU A O 1
ATOM 782 N N . GLU A 1 102 ? -1.100 7.612 7.750 1.00 96.25 102 GLU A N 1
ATOM 783 C CA . GLU A 1 102 ? -0.978 9.067 7.688 1.00 96.25 102 GLU A CA 1
ATOM 784 C C . GLU A 1 102 ? -2.024 9.756 8.576 1.00 96.25 102 GLU A C 1
ATOM 786 O O . GLU A 1 102 ? -1.646 10.564 9.422 1.00 96.25 102 GLU A O 1
ATOM 791 N N . SER A 1 103 ? -3.292 9.349 8.451 1.00 95.69 103 SER A N 1
ATOM 792 C CA . SER A 1 103 ? -4.457 9.882 9.172 1.00 95.69 103 SER A CA 1
ATOM 793 C C . SER A 1 103 ? -5.209 8.773 9.925 1.00 95.69 103 SER A C 1
ATOM 795 O O . SER A 1 103 ? -6.294 8.351 9.513 1.00 95.69 103 SER A O 1
ATOM 797 N N . PRO A 1 104 ? -4.649 8.244 11.029 1.00 94.56 104 PRO A N 1
ATOM 798 C CA . PRO A 1 104 ? -5.286 7.182 11.813 1.00 94.56 104 PRO A CA 1
ATOM 799 C C . PRO A 1 104 ? -6.647 7.579 12.408 1.00 94.56 104 PRO A C 1
ATOM 801 O O . PRO A 1 104 ? -7.469 6.705 12.687 1.00 94.56 104 PRO A O 1
ATOM 804 N N . GLU A 1 105 ? -6.897 8.875 12.595 1.00 94.94 105 GLU A N 1
ATOM 805 C CA . GLU A 1 105 ? -8.163 9.448 13.058 1.00 94.94 105 GLU A CA 1
ATOM 806 C C . GLU A 1 105 ? -9.357 9.117 12.152 1.00 94.94 105 GLU A C 1
ATOM 808 O O . GLU A 1 105 ? -10.484 9.030 12.648 1.00 94.94 105 GLU A O 1
ATOM 813 N N . ASP A 1 106 ? -9.117 8.842 10.864 1.00 96.38 106 ASP A N 1
ATOM 814 C CA . ASP A 1 106 ? -10.167 8.498 9.902 1.00 96.38 106 ASP A CA 1
ATOM 815 C C . ASP A 1 106 ? -10.939 7.237 10.339 1.00 96.38 106 ASP A C 1
ATOM 817 O O . ASP A 1 106 ? -12.149 7.142 10.129 1.00 96.38 106 ASP A O 1
ATOM 821 N N . LEU A 1 107 ? -10.280 6.295 11.028 1.00 96.19 107 LEU A N 1
ATOM 822 C CA . LEU A 1 107 ? -10.876 5.035 11.496 1.00 96.19 107 LEU A CA 1
ATOM 823 C C . LEU A 1 107 ? -11.812 5.184 12.707 1.00 96.19 107 LEU A C 1
ATOM 825 O O . LEU A 1 107 ? -12.565 4.254 13.022 1.00 96.19 107 LEU A O 1
ATOM 829 N N . GLY A 1 108 ? -11.766 6.328 13.392 1.00 94.94 108 GLY A N 1
ATOM 830 C CA . GLY A 1 108 ? -12.492 6.560 14.636 1.00 94.94 108 GLY A CA 1
ATOM 831 C C . GLY A 1 108 ? -11.981 5.735 15.834 1.00 94.94 108 GLY A C 1
ATOM 832 O O . GLY A 1 108 ? -11.029 4.962 15.728 1.00 94.94 108 GLY A O 1
ATOM 833 N N . PRO A 1 109 ? -12.618 5.886 17.010 1.00 95.69 109 PRO A N 1
ATOM 834 C CA . PRO A 1 109 ? -12.100 5.355 18.276 1.00 95.69 109 PRO A CA 1
ATOM 835 C C . PRO A 1 109 ? -12.289 3.840 18.460 1.00 95.69 109 PRO A C 1
ATOM 837 O O . PRO A 1 109 ? -11.618 3.233 19.292 1.00 95.69 109 PRO A O 1
ATOM 840 N N . HIS A 1 110 ? -13.195 3.217 17.704 1.00 97.00 110 HIS A N 1
ATOM 841 C CA . HIS A 1 110 ? -13.575 1.810 17.887 1.00 97.00 110 HIS A CA 1
ATOM 842 C C . HIS A 1 110 ? -12.788 0.838 17.001 1.00 97.00 110 HIS A C 1
ATOM 844 O O . HIS A 1 110 ? -13.114 -0.347 16.952 1.00 97.00 110 HIS A O 1
ATOM 850 N N . THR A 1 111 ? -11.745 1.310 16.316 1.00 97.12 111 THR A N 1
ATOM 851 C CA . THR A 1 111 ? -10.971 0.505 15.367 1.00 97.12 111 THR A CA 1
ATOM 852 C C . THR A 1 111 ? -9.488 0.533 15.716 1.00 97.12 111 THR A C 1
ATOM 854 O O . THR A 1 111 ? -8.903 1.589 15.931 1.00 97.12 111 THR A O 1
ATOM 857 N N . ILE A 1 112 ? -8.846 -0.634 15.714 1.00 95.31 112 ILE A N 1
ATOM 858 C CA . ILE A 1 112 ? -7.395 -0.769 15.856 1.00 95.31 112 ILE A CA 1
ATOM 859 C C . ILE A 1 112 ? -6.823 -1.283 14.540 1.00 95.31 112 ILE A C 1
ATOM 861 O O . ILE A 1 112 ? -7.030 -2.443 14.175 1.00 95.31 112 ILE A O 1
ATOM 865 N N . LEU A 1 113 ? -6.056 -0.435 13.854 1.00 96.50 113 LEU A N 1
ATOM 866 C CA . LEU A 1 113 ? -5.310 -0.830 12.663 1.00 96.50 113 LEU A CA 1
ATOM 867 C C . LEU A 1 113 ? -4.208 -1.838 13.023 1.00 96.50 113 LEU A C 1
ATOM 869 O O . LEU A 1 113 ? -3.361 -1.578 13.886 1.00 96.50 113 LEU A O 1
ATOM 873 N N . ARG A 1 114 ? -4.234 -2.993 12.358 1.00 95.81 114 ARG A N 1
ATOM 874 C CA . ARG A 1 114 ? -3.238 -4.067 12.452 1.00 95.81 114 ARG A CA 1
ATOM 875 C C . ARG A 1 114 ? -2.380 -4.086 11.192 1.00 95.81 114 ARG A C 1
ATOM 877 O O . ARG A 1 114 ? -2.130 -3.033 10.625 1.00 95.81 114 ARG A O 1
ATOM 884 N N . ASP A 1 115 ? -1.879 -5.253 10.809 1.00 96.19 115 ASP A N 1
ATOM 885 C CA . ASP A 1 115 ? -1.029 -5.427 9.639 1.00 96.19 115 ASP A CA 1
ATOM 886 C C . ASP A 1 115 ? -1.806 -5.332 8.323 1.00 96.19 115 ASP A C 1
ATOM 888 O O . ASP A 1 115 ? -3.022 -5.555 8.261 1.00 96.19 115 ASP A O 1
ATOM 892 N N . ALA A 1 116 ? -1.052 -5.071 7.259 1.00 97.31 116 ALA A N 1
ATOM 893 C CA . ALA A 1 116 ? -1.504 -5.245 5.894 1.00 97.31 116 ALA A CA 1
ATOM 894 C C . ALA A 1 116 ? -0.704 -6.339 5.178 1.00 97.31 116 ALA A C 1
ATOM 896 O O . ALA A 1 116 ? 0.517 -6.419 5.324 1.00 97.31 116 ALA A O 1
ATOM 897 N N . TYR A 1 117 ? -1.394 -7.153 4.380 1.00 96.44 117 TYR A N 1
ATOM 898 C CA . TYR A 1 117 ? -0.818 -8.263 3.619 1.00 96.44 117 TYR A CA 1
ATOM 899 C C . TYR A 1 117 ? -1.201 -8.141 2.147 1.00 96.44 117 TYR A C 1
ATOM 901 O O . TYR A 1 117 ? -2.343 -8.382 1.757 1.00 96.44 117 TYR A O 1
ATOM 909 N N . CYS A 1 118 ? -0.234 -7.748 1.331 1.00 95.69 118 CYS A N 1
ATOM 910 C CA . CYS A 1 118 ? -0.415 -7.490 -0.088 1.00 95.69 118 CYS A CA 1
ATOM 911 C C . CYS A 1 118 ? 0.404 -8.512 -0.884 1.00 95.69 118 CYS A C 1
ATOM 913 O O . CYS A 1 118 ? 1.600 -8.659 -0.653 1.00 95.69 118 CYS A O 1
ATOM 915 N N . PHE A 1 119 ? -0.228 -9.244 -1.800 1.00 92.44 119 PHE A N 1
ATOM 916 C CA . PHE A 1 119 ? 0.400 -10.336 -2.556 1.00 92.44 119 PHE A CA 1
ATOM 917 C C . PHE A 1 119 ? 0.595 -9.941 -4.019 1.00 92.44 119 PHE A C 1
ATOM 919 O O . PHE A 1 119 ? -0.307 -9.360 -4.616 1.00 92.44 119 PHE A O 1
ATOM 926 N N . GLY A 1 120 ? 1.758 -10.231 -4.604 1.00 89.56 120 GLY A N 1
ATOM 927 C CA . GLY A 1 120 ? 2.067 -9.847 -5.987 1.00 89.56 120 GLY A CA 1
ATOM 928 C C . GLY A 1 120 ? 1.887 -8.344 -6.217 1.00 89.56 120 GLY A C 1
ATOM 929 O O . GLY A 1 120 ? 1.221 -7.935 -7.159 1.00 89.56 120 GLY A O 1
ATOM 930 N N . THR A 1 121 ? 2.373 -7.527 -5.277 1.00 92.19 121 THR A N 1
ATOM 931 C CA . THR A 1 121 ? 2.072 -6.088 -5.207 1.00 92.19 121 THR A CA 1
ATOM 932 C C . THR A 1 121 ? 2.923 -5.297 -6.196 1.00 92.19 121 THR A C 1
ATOM 934 O O . THR A 1 121 ? 4.136 -5.273 -5.991 1.00 92.19 121 THR A O 1
ATOM 937 N N . PRO A 1 122 ? 2.344 -4.620 -7.203 1.00 91.31 122 PRO A N 1
ATOM 938 C CA . PRO A 1 122 ? 3.095 -3.718 -8.075 1.00 91.31 122 PRO A CA 1
ATOM 939 C C . PRO A 1 122 ? 3.668 -2.523 -7.300 1.00 91.31 122 PRO A C 1
ATOM 941 O O . PRO A 1 122 ? 3.222 -2.195 -6.196 1.00 91.31 122 PRO A O 1
ATOM 944 N N . ARG A 1 123 ? 4.665 -1.842 -7.872 1.00 91.06 123 ARG A N 1
ATOM 945 C CA . ARG A 1 123 ? 5.221 -0.612 -7.294 1.00 91.06 123 ARG A CA 1
ATOM 946 C C . ARG A 1 123 ? 4.163 0.491 -7.325 1.00 91.06 123 ARG A C 1
ATOM 948 O O . ARG A 1 123 ? 3.664 0.855 -8.383 1.00 91.06 123 ARG A O 1
ATOM 955 N N . GLY A 1 124 ? 3.814 0.997 -6.144 1.00 91.12 124 GLY A N 1
ATOM 956 C CA . GLY A 1 124 ? 2.652 1.869 -5.954 1.00 91.12 124 GLY A CA 1
ATOM 957 C C . GLY A 1 124 ? 2.951 3.363 -5.900 1.00 91.12 124 GLY A C 1
ATOM 958 O O . GLY A 1 124 ? 2.014 4.155 -5.887 1.00 91.12 124 GLY A O 1
ATOM 959 N N . GLY A 1 125 ? 4.219 3.769 -5.859 1.00 93.12 125 GLY A N 1
ATOM 960 C CA . GLY A 1 125 ? 4.579 5.180 -5.770 1.00 93.12 125 GLY A CA 1
ATOM 961 C C . GLY A 1 125 ? 6.064 5.434 -5.910 1.00 93.12 125 GLY A C 1
ATOM 962 O O . GLY A 1 125 ? 6.818 4.523 -6.234 1.00 93.12 125 GLY A O 1
ATOM 963 N N . ASP A 1 126 ? 6.481 6.671 -5.684 1.00 94.69 126 ASP A N 1
ATOM 964 C CA . ASP A 1 126 ? 7.874 7.071 -5.795 1.00 94.69 126 ASP A CA 1
ATOM 965 C C . ASP A 1 126 ? 8.673 6.825 -4.502 1.00 94.69 126 ASP A C 1
ATOM 967 O O . ASP A 1 126 ? 8.156 6.426 -3.451 1.00 94.69 126 ASP A O 1
ATOM 971 N N . GLY A 1 127 ? 9.982 7.080 -4.562 1.00 93.81 127 GLY A N 1
ATOM 972 C CA . GLY A 1 127 ? 10.855 6.985 -3.391 1.00 93.81 127 GLY A CA 1
ATOM 973 C C . GLY A 1 127 ? 10.435 7.893 -2.225 1.00 93.81 127 GLY A C 1
ATOM 974 O O . GLY A 1 127 ? 10.691 7.547 -1.067 1.00 93.81 127 GLY A O 1
ATOM 975 N N . SER A 1 128 ? 9.789 9.031 -2.497 1.00 95.31 128 SER A N 1
ATOM 976 C CA . SER A 1 128 ? 9.305 9.954 -1.466 1.00 95.31 128 SER A CA 1
ATOM 977 C C . SER A 1 128 ? 8.114 9.360 -0.710 1.00 95.31 128 SER A C 1
ATOM 979 O O . SER A 1 128 ? 8.162 9.268 0.521 1.00 95.31 128 SER A O 1
ATOM 981 N N . LEU A 1 129 ? 7.118 8.827 -1.426 1.00 96.19 129 LEU A N 1
ATOM 982 C CA . LEU A 1 129 ? 5.978 8.134 -0.822 1.00 96.19 129 LEU A CA 1
ATOM 983 C C . LEU A 1 129 ? 6.425 6.883 -0.048 1.00 96.19 129 LEU A C 1
ATOM 985 O O . LEU A 1 129 ? 6.018 6.684 1.099 1.00 96.19 129 LEU A O 1
ATOM 989 N N . ALA A 1 130 ? 7.335 6.079 -0.608 1.00 94.69 130 ALA A N 1
ATOM 990 C CA . ALA A 1 130 ? 7.894 4.923 0.098 1.00 94.69 130 ALA A CA 1
ATOM 991 C C . ALA A 1 130 ? 8.586 5.334 1.413 1.00 94.69 130 ALA A C 1
ATOM 993 O O . ALA A 1 130 ? 8.382 4.708 2.455 1.00 94.69 130 ALA A O 1
ATOM 994 N N . SER A 1 131 ? 9.347 6.434 1.393 1.00 94.00 131 SER A N 1
ATOM 995 C CA . SER A 1 131 ? 9.992 6.986 2.593 1.00 94.00 131 SER A CA 1
ATOM 996 C C . SER A 1 131 ? 8.977 7.513 3.611 1.00 94.00 131 SER A C 1
ATOM 998 O O . SER A 1 131 ? 9.185 7.351 4.814 1.00 94.00 131 SER A O 1
ATOM 1000 N N . ARG A 1 132 ? 7.864 8.108 3.159 1.00 95.56 132 ARG A N 1
ATOM 1001 C CA . ARG A 1 132 ? 6.782 8.581 4.035 1.00 95.56 132 ARG A CA 1
ATOM 1002 C C . ARG A 1 132 ? 6.092 7.428 4.755 1.00 95.56 132 ARG A C 1
ATOM 1004 O O . ARG A 1 132 ? 5.879 7.501 5.965 1.00 95.56 132 ARG A O 1
ATOM 1011 N N . VAL A 1 133 ? 5.810 6.338 4.046 1.00 95.00 133 VAL A N 1
ATOM 1012 C CA . VAL A 1 133 ? 5.219 5.134 4.644 1.00 95.00 133 VAL A CA 1
ATOM 1013 C C . VAL A 1 133 ? 6.183 4.480 5.632 1.00 95.00 133 VAL A C 1
ATOM 1015 O O . VAL A 1 133 ? 5.773 4.130 6.738 1.00 95.00 133 VAL A O 1
ATOM 1018 N N . GLU A 1 134 ? 7.471 4.374 5.295 1.00 92.25 134 GLU A N 1
ATOM 1019 C CA . GLU A 1 134 ? 8.504 3.896 6.225 1.00 92.25 134 GLU A CA 1
ATOM 1020 C C . GLU A 1 134 ? 8.583 4.761 7.490 1.00 92.25 134 GLU A C 1
ATOM 1022 O O . GLU A 1 134 ? 8.646 4.222 8.598 1.00 92.25 134 GLU A O 1
ATOM 1027 N N . TYR A 1 135 ? 8.529 6.089 7.340 1.00 93.19 135 TYR A N 1
ATOM 1028 C CA . TYR A 1 135 ? 8.485 7.032 8.455 1.00 93.19 135 TYR A CA 1
ATOM 1029 C C . TYR A 1 135 ? 7.258 6.798 9.344 1.00 93.19 135 TYR A C 1
ATOM 1031 O O . TYR A 1 135 ? 7.397 6.666 10.561 1.00 93.19 135 TYR A O 1
ATOM 1039 N N . ASN A 1 136 ? 6.063 6.673 8.758 1.00 94.75 136 ASN A N 1
ATOM 1040 C CA . ASN A 1 136 ? 4.847 6.416 9.524 1.00 94.75 136 ASN A CA 1
ATOM 1041 C C . ASN A 1 136 ? 4.890 5.062 10.239 1.00 94.75 136 ASN A C 1
ATOM 1043 O O . ASN A 1 136 ? 4.514 4.972 11.407 1.00 94.75 136 ASN A O 1
ATOM 1047 N N . LEU A 1 137 ? 5.396 4.015 9.586 1.00 92.31 137 LEU A N 1
ATOM 1048 C CA . LEU A 1 137 ? 5.599 2.698 10.192 1.00 92.31 137 LEU A CA 1
ATOM 1049 C C . LEU A 1 137 ? 6.624 2.724 11.340 1.00 92.31 137 LEU A C 1
ATOM 1051 O O . LEU A 1 137 ? 6.547 1.891 12.244 1.00 92.31 137 LEU A O 1
ATOM 1055 N N . ALA A 1 138 ? 7.575 3.660 11.318 1.00 90.31 138 ALA A N 1
ATOM 1056 C CA . ALA A 1 138 ? 8.567 3.874 12.371 1.00 90.31 138 ALA A CA 1
ATOM 1057 C C . ALA A 1 138 ? 8.068 4.761 13.530 1.00 90.31 138 ALA A C 1
ATOM 1059 O O . ALA A 1 138 ? 8.815 5.006 14.476 1.00 90.31 138 ALA A O 1
ATOM 1060 N N . LYS A 1 139 ? 6.816 5.235 13.514 1.00 90.56 139 LYS A N 1
ATOM 1061 C CA . LYS A 1 139 ? 6.228 5.900 14.686 1.00 90.56 139 LYS A CA 1
ATOM 1062 C C . LYS A 1 139 ? 5.998 4.867 15.807 1.00 90.56 139 LYS A C 1
ATOM 1064 O O . LYS A 1 139 ? 5.512 3.774 15.511 1.00 90.56 139 LYS A O 1
ATOM 1069 N N . PRO A 1 140 ? 6.234 5.196 17.095 1.00 88.31 140 PRO A N 1
ATOM 1070 C CA . PRO A 1 140 ? 6.046 4.253 18.206 1.00 88.31 140 PRO A CA 1
ATOM 1071 C C . PRO A 1 140 ? 4.654 3.607 18.268 1.00 88.31 140 PRO A C 1
ATOM 1073 O O . PRO A 1 140 ? 4.530 2.408 18.517 1.00 88.31 140 PRO A O 1
ATOM 1076 N N . ILE A 1 141 ? 3.602 4.371 17.952 1.00 86.25 141 ILE A N 1
ATOM 1077 C CA . ILE A 1 141 ? 2.212 3.885 17.876 1.00 86.25 141 ILE A CA 1
ATOM 1078 C C . ILE A 1 141 ? 2.010 2.780 16.814 1.00 86.25 141 ILE A C 1
ATOM 1080 O O . ILE A 1 141 ? 1.087 1.965 16.910 1.00 86.25 141 ILE A O 1
ATOM 1084 N N . ASN A 1 142 ? 2.913 2.706 15.833 1.00 87.81 142 ASN A N 1
ATOM 1085 C CA . ASN A 1 142 ? 2.886 1.789 14.697 1.00 87.81 142 ASN A CA 1
ATOM 1086 C C . ASN A 1 142 ? 3.952 0.678 14.784 1.00 87.81 142 ASN A C 1
ATOM 1088 O O . ASN A 1 142 ? 4.048 -0.149 13.883 1.00 87.81 142 ASN A O 1
ATOM 1092 N N . PHE A 1 143 ? 4.721 0.564 15.871 1.00 83.19 143 PHE A N 1
ATOM 1093 C CA . PHE A 1 143 ? 5.775 -0.461 15.977 1.00 83.19 143 PHE A CA 1
ATOM 1094 C C . PHE A 1 143 ? 5.279 -1.906 15.890 1.00 83.19 143 PHE A C 1
ATOM 1096 O O . PHE A 1 143 ? 6.031 -2.794 15.499 1.00 83.19 143 PHE A O 1
ATOM 1103 N N . LYS A 1 144 ? 4.013 -2.147 16.235 1.00 81.62 144 LYS A N 1
ATOM 1104 C CA . LYS A 1 144 ? 3.399 -3.480 16.186 1.00 81.62 144 LYS A CA 1
ATOM 1105 C C . LYS A 1 144 ? 2.741 -3.807 14.844 1.00 81.62 144 LYS A C 1
ATOM 1107 O O . LYS A 1 144 ? 2.091 -4.841 14.764 1.00 81.62 144 LYS A O 1
ATOM 1112 N N . ARG A 1 145 ? 2.845 -2.927 13.842 1.00 89.50 145 ARG A N 1
ATOM 1113 C CA . ARG A 1 145 ? 2.220 -3.125 12.532 1.00 89.50 145 ARG A CA 1
ATOM 1114 C C . ARG A 1 145 ? 3.226 -3.000 11.395 1.00 89.50 145 ARG A C 1
ATOM 1116 O O . ARG A 1 145 ? 4.261 -2.333 11.504 1.00 89.50 145 ARG A O 1
ATOM 1123 N N . SER A 1 146 ? 2.913 -3.655 10.293 1.00 92.06 146 SER A N 1
ATOM 1124 C CA . SER A 1 146 ? 3.713 -3.686 9.083 1.00 92.06 146 SER A CA 1
ATOM 1125 C C . SER A 1 146 ? 2.806 -3.762 7.859 1.00 92.06 146 SER A C 1
ATOM 1127 O O . SER A 1 146 ? 1.689 -4.270 7.919 1.00 92.06 146 SER A O 1
ATOM 1129 N N . LEU A 1 147 ? 3.307 -3.245 6.745 1.00 95.06 147 LEU A N 1
ATOM 1130 C CA . LEU A 1 147 ? 2.742 -3.475 5.423 1.00 95.06 147 LEU A CA 1
ATOM 1131 C C . LEU A 1 147 ? 3.641 -4.497 4.741 1.00 95.06 147 LEU A C 1
ATOM 1133 O O . LEU A 1 147 ? 4.773 -4.170 4.395 1.00 95.06 147 LEU A O 1
ATOM 1137 N N . TRP A 1 148 ? 3.173 -5.731 4.612 1.00 94.19 148 TRP A N 1
ATOM 1138 C CA . TRP A 1 148 ? 3.920 -6.816 3.992 1.00 94.19 148 TRP A CA 1
ATOM 1139 C C . TRP A 1 148 ? 3.583 -6.896 2.508 1.00 94.19 148 TRP A C 1
ATOM 1141 O O . TRP A 1 148 ? 2.416 -7.054 2.153 1.00 94.19 148 TRP A O 1
ATOM 1151 N N . THR A 1 149 ? 4.604 -6.824 1.656 1.00 93.12 149 THR A N 1
ATOM 1152 C CA . THR A 1 149 ? 4.472 -7.059 0.214 1.00 93.12 149 THR A CA 1
ATOM 1153 C C . THR A 1 149 ? 5.096 -8.405 -0.128 1.00 93.12 149 THR A C 1
ATOM 1155 O O . THR A 1 149 ? 6.311 -8.586 -0.102 1.00 93.12 149 THR A O 1
ATOM 1158 N N . VAL A 1 150 ? 4.244 -9.393 -0.371 1.00 91.44 150 VAL A N 1
ATOM 1159 C CA . VAL A 1 150 ? 4.621 -10.795 -0.531 1.00 91.44 150 VAL A CA 1
ATOM 1160 C C . VAL A 1 150 ? 4.723 -11.134 -2.017 1.00 91.44 150 VAL A C 1
ATOM 1162 O O . VAL A 1 150 ? 3.725 -11.108 -2.736 1.00 91.44 150 VAL A O 1
ATOM 1165 N N . GLY A 1 151 ? 5.928 -11.458 -2.474 1.00 88.31 151 GLY A N 1
ATOM 1166 C CA . GLY A 1 151 ? 6.214 -12.013 -3.794 1.00 88.31 151 GLY A CA 1
ATOM 1167 C C . GLY A 1 151 ? 6.354 -13.532 -3.740 1.00 88.31 151 GLY A C 1
ATOM 1168 O O . GLY A 1 151 ? 6.744 -14.099 -2.720 1.00 88.31 151 GLY A O 1
ATOM 1169 N N . ASN A 1 152 ? 6.053 -14.204 -4.845 1.00 85.19 152 ASN A N 1
ATOM 1170 C CA . ASN A 1 152 ? 6.210 -15.650 -4.979 1.00 85.19 152 ASN A CA 1
ATOM 1171 C C . ASN A 1 152 ? 7.312 -15.976 -6.001 1.00 85.19 152 ASN A C 1
ATOM 1173 O O . ASN A 1 152 ? 7.428 -15.319 -7.033 1.00 85.19 152 ASN A O 1
ATOM 1177 N N . ARG A 1 153 ? 8.136 -16.981 -5.697 1.00 79.12 153 ARG A N 1
ATOM 1178 C CA . ARG A 1 153 ? 9.258 -17.470 -6.517 1.00 79.12 153 ARG A CA 1
ATOM 1179 C C . ARG A 1 153 ? 9.246 -19.002 -6.578 1.00 79.12 153 ARG A C 1
ATOM 1181 O O . ARG A 1 153 ? 10.236 -19.663 -6.264 1.00 79.12 153 ARG A O 1
ATOM 1188 N N . SER A 1 154 ? 8.094 -19.592 -6.894 1.00 70.31 154 SER A N 1
ATOM 1189 C CA . SER A 1 154 ? 7.889 -21.047 -6.862 1.00 70.31 154 SER A CA 1
ATOM 1190 C C . SER A 1 154 ? 8.378 -21.750 -8.132 1.00 70.31 154 SER A C 1
ATOM 1192 O O . SER A 1 154 ? 8.994 -22.816 -8.072 1.00 70.31 154 SER A O 1
ATOM 1194 N N . ALA A 1 155 ? 8.106 -21.180 -9.301 1.00 63.66 155 ALA A N 1
ATOM 1195 C CA . ALA A 1 155 ? 8.488 -21.693 -10.610 1.00 63.66 155 ALA A CA 1
ATOM 1196 C C . ALA A 1 155 ? 9.766 -21.032 -11.128 1.00 63.66 155 ALA A C 1
ATOM 1198 O O . ALA A 1 155 ? 10.612 -21.720 -11.694 1.00 63.66 155 ALA A O 1
ATO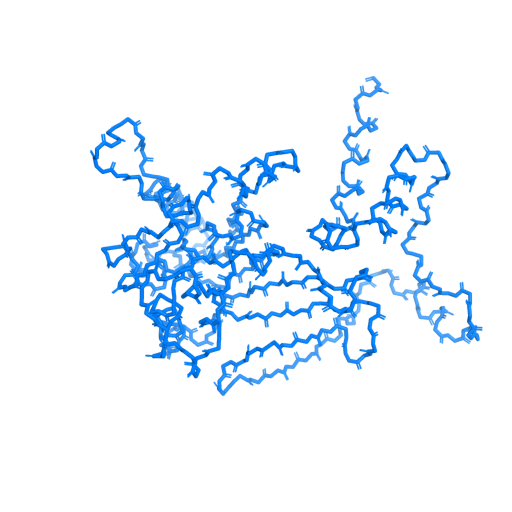M 1199 N N . SER A 1 156 ? 9.945 -19.734 -10.888 1.00 67.12 156 SER A N 1
ATOM 1200 C CA . SER A 1 156 ? 11.117 -18.975 -11.305 1.00 67.12 156 SER A CA 1
ATOM 1201 C C . SER A 1 156 ? 11.910 -18.489 -10.097 1.00 67.12 156 SER A C 1
ATOM 1203 O O . SER A 1 156 ? 11.620 -17.457 -9.498 1.00 67.12 156 SER A O 1
ATOM 1205 N N . THR A 1 157 ? 12.983 -19.202 -9.760 1.00 65.94 157 THR A N 1
ATOM 1206 C CA . THR A 1 157 ? 13.873 -18.801 -8.658 1.00 65.94 157 THR A CA 1
ATOM 1207 C C . THR A 1 157 ? 14.635 -17.508 -8.969 1.00 65.94 157 THR A C 1
ATOM 1209 O O . THR A 1 157 ? 14.914 -16.720 -8.065 1.00 65.94 157 THR A O 1
ATOM 1212 N N . ARG A 1 158 ? 14.932 -17.237 -10.251 1.00 65.81 158 ARG A N 1
ATOM 1213 C CA . ARG A 1 158 ? 15.661 -16.031 -10.684 1.00 65.81 158 ARG A CA 1
ATOM 1214 C C . ARG A 1 158 ? 14.762 -14.804 -10.838 1.00 65.81 158 ARG A C 1
ATOM 1216 O O . ARG A 1 158 ? 15.078 -13.763 -10.268 1.00 65.81 158 ARG A O 1
ATOM 1223 N N . LEU A 1 159 ? 13.657 -14.908 -11.576 1.00 65.00 159 LEU A N 1
ATOM 1224 C CA . LEU A 1 159 ? 12.780 -13.757 -11.843 1.00 65.00 159 LEU A CA 1
ATOM 1225 C C . LEU A 1 159 ? 11.674 -13.631 -10.788 1.00 65.00 159 LEU A C 1
ATOM 1227 O O . LEU A 1 159 ? 11.528 -12.558 -10.210 1.00 65.00 159 LEU A O 1
ATOM 1231 N N . GLY A 1 160 ? 11.004 -14.736 -10.453 1.00 78.62 160 GLY A N 1
ATOM 1232 C CA . GLY A 1 160 ? 9.813 -14.732 -9.604 1.00 78.62 160 GLY A CA 1
ATOM 1233 C C . GLY A 1 160 ? 8.586 -14.146 -10.296 1.00 78.62 160 GLY A C 1
ATOM 1234 O O . GLY A 1 160 ? 8.588 -13.943 -11.512 1.00 78.62 160 GLY A O 1
ATOM 1235 N N . ASP A 1 161 ? 7.557 -13.856 -9.502 1.00 80.69 161 ASP A N 1
ATOM 1236 C CA . ASP A 1 161 ? 6.418 -13.029 -9.901 1.00 80.69 161 ASP A CA 1
ATOM 1237 C C . ASP A 1 161 ? 6.914 -11.698 -10.492 1.00 80.69 161 ASP A C 1
ATOM 1239 O O . ASP A 1 161 ? 7.680 -10.974 -9.852 1.00 80.69 161 ASP A O 1
ATOM 1243 N N . ILE A 1 162 ? 6.480 -11.383 -11.715 1.00 80.62 162 ILE A N 1
ATOM 1244 C CA . ILE A 1 162 ? 6.872 -10.171 -12.442 1.00 80.62 162 ILE A CA 1
ATOM 1245 C C . ILE A 1 162 ? 6.158 -8.913 -11.939 1.00 80.62 162 ILE A C 1
ATOM 1247 O O . ILE A 1 162 ? 6.720 -7.823 -12.035 1.00 80.62 162 ILE A O 1
ATOM 1251 N N . ILE A 1 163 ? 4.951 -9.033 -11.381 1.00 83.75 163 ILE A N 1
ATOM 1252 C CA . ILE A 1 163 ? 4.125 -7.874 -11.022 1.00 83.75 163 ILE A CA 1
ATOM 1253 C C . ILE A 1 163 ? 4.794 -6.992 -9.958 1.00 83.75 163 ILE A C 1
ATOM 1255 O O . ILE A 1 163 ? 4.843 -5.782 -10.164 1.00 83.75 163 ILE A O 1
ATOM 1259 N N . PRO A 1 164 ? 5.438 -7.530 -8.902 1.00 87.06 164 PRO A N 1
ATOM 1260 C CA . PRO A 1 164 ? 6.237 -6.727 -7.972 1.00 87.06 164 PRO A CA 1
ATOM 1261 C C . PRO A 1 164 ? 7.407 -5.953 -8.580 1.00 87.06 164 PRO A C 1
ATOM 1263 O O . PRO A 1 164 ? 8.011 -5.114 -7.912 1.00 87.06 164 PRO A O 1
ATOM 1266 N N . HIS A 1 165 ? 7.765 -6.247 -9.827 1.00 83.81 165 HIS A N 1
ATOM 1267 C CA . HIS A 1 165 ? 8.813 -5.560 -10.568 1.00 83.81 165 HIS A CA 1
ATOM 1268 C C . HIS A 1 165 ? 8.264 -4.538 -11.574 1.00 83.81 165 HIS A C 1
ATOM 1270 O O . HIS A 1 165 ? 9.066 -3.928 -12.287 1.00 83.81 165 HIS A O 1
ATOM 1276 N N . LEU A 1 166 ? 6.947 -4.311 -11.596 1.00 83.69 166 LEU A N 1
ATOM 1277 C CA . LEU A 1 166 ? 6.266 -3.335 -12.441 1.00 83.69 166 LEU A CA 1
ATOM 1278 C C . LEU A 1 166 ? 5.559 -2.258 -11.595 1.00 83.69 166 LEU A C 1
ATOM 1280 O O . LEU A 1 166 ? 5.019 -2.587 -10.538 1.00 83.69 166 LEU A O 1
ATOM 1284 N N . PRO A 1 167 ? 5.536 -0.989 -12.038 1.00 86.06 167 PRO A N 1
ATOM 1285 C CA . PRO A 1 167 ? 6.362 -0.413 -13.112 1.00 86.06 167 PRO A CA 1
ATOM 1286 C C . PRO A 1 167 ? 7.867 -0.553 -12.824 1.00 86.06 167 PRO A C 1
ATOM 1288 O O . PRO A 1 167 ? 8.223 -0.794 -11.666 1.00 86.06 167 PRO A O 1
ATOM 1291 N N . PRO A 1 168 ? 8.773 -0.437 -13.818 1.00 82.56 168 PRO A N 1
ATOM 1292 C CA . PRO A 1 168 ? 10.215 -0.498 -13.570 1.00 82.56 168 PRO A CA 1
ATOM 1293 C C . PRO A 1 168 ? 10.624 0.580 -12.564 1.00 82.56 168 PRO A C 1
ATOM 1295 O O . PRO A 1 168 ? 10.066 1.663 -12.566 1.00 82.56 168 PRO A O 1
ATOM 1298 N N . GLY A 1 169 ? 11.584 0.296 -11.689 1.00 84.88 169 GLY A N 1
ATOM 1299 C CA . GLY A 1 169 ? 11.915 1.213 -10.605 1.00 84.88 169 GLY A CA 1
ATOM 1300 C C . GLY A 1 169 ? 13.184 0.819 -9.868 1.00 84.88 169 GLY A C 1
ATOM 1301 O O . GLY A 1 169 ? 13.463 -0.367 -9.676 1.00 84.88 169 GLY A O 1
ATOM 1302 N N . LEU A 1 170 ? 13.968 1.823 -9.477 1.00 86.56 170 LEU A N 1
ATOM 1303 C CA . LEU A 1 170 ? 15.201 1.674 -8.697 1.00 86.56 170 LEU A CA 1
ATOM 1304 C C . LEU A 1 170 ? 15.074 2.278 -7.289 1.00 86.56 170 LEU A C 1
ATOM 1306 O O . LEU A 1 170 ? 15.924 2.029 -6.431 1.00 86.56 170 LEU A O 1
ATOM 1310 N N . ALA A 1 171 ? 14.000 3.024 -7.021 1.00 87.44 171 ALA A N 1
ATOM 1311 C CA . ALA A 1 171 ? 13.771 3.706 -5.750 1.00 87.44 171 ALA A CA 1
ATOM 1312 C C . ALA A 1 171 ? 13.322 2.774 -4.603 1.00 87.44 171 ALA A C 1
ATOM 1314 O O . ALA A 1 171 ? 13.246 3.213 -3.449 1.00 87.44 171 ALA A O 1
ATOM 1315 N N . ASP A 1 172 ? 13.110 1.478 -4.886 1.00 83.56 172 ASP A N 1
ATOM 1316 C CA . ASP A 1 172 ? 12.982 0.415 -3.874 1.00 83.56 172 ASP A CA 1
ATOM 1317 C C . ASP A 1 172 ? 14.143 0.469 -2.871 1.00 83.56 172 ASP A C 1
ATOM 1319 O O . ASP A 1 172 ? 13.974 0.294 -1.663 1.00 83.56 172 ASP A O 1
ATOM 1323 N N . GLN A 1 173 ? 15.351 0.728 -3.382 1.00 84.25 173 GLN A N 1
ATOM 1324 C CA . GLN A 1 173 ? 16.544 0.835 -2.563 1.00 84.25 173 GLN A CA 1
ATOM 1325 C C . GLN A 1 173 ? 16.693 2.267 -2.070 1.00 84.25 173 GLN A C 1
ATOM 1327 O O . GLN A 1 173 ? 16.971 3.186 -2.840 1.00 84.25 173 GLN A O 1
ATOM 1332 N N . ARG A 1 174 ? 16.608 2.439 -0.748 1.00 85.00 174 ARG A N 1
ATOM 1333 C CA . ARG A 1 174 ? 16.725 3.747 -0.091 1.00 85.00 174 ARG A CA 1
ATOM 1334 C C . ARG A 1 174 ? 17.942 4.562 -0.549 1.00 85.00 174 ARG A C 1
ATOM 1336 O O . ARG A 1 174 ? 17.823 5.769 -0.716 1.00 85.00 174 ARG A O 1
ATOM 1343 N N . ARG A 1 175 ? 19.082 3.907 -0.806 1.00 86.69 175 ARG A N 1
ATOM 1344 C CA . ARG A 1 175 ? 20.330 4.546 -1.274 1.00 86.69 175 ARG A CA 1
ATOM 1345 C C . ARG A 1 175 ? 20.228 5.233 -2.640 1.00 86.69 175 ARG A C 1
ATOM 1347 O O . ARG A 1 175 ? 21.053 6.086 -2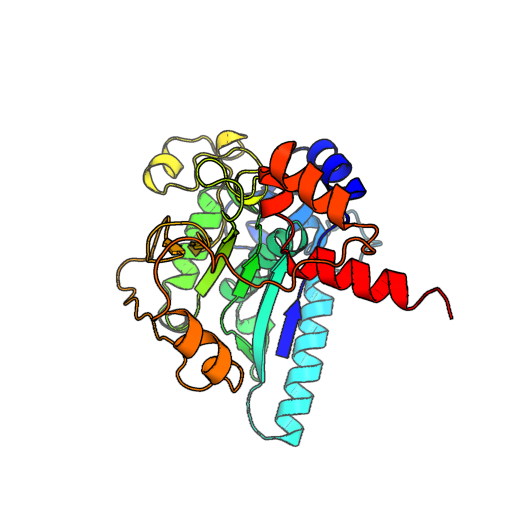.931 1.00 86.69 175 ARG A O 1
ATOM 1354 N N . PHE A 1 176 ? 19.259 4.856 -3.472 1.00 85.81 176 PHE A N 1
ATOM 1355 C CA . PHE A 1 176 ? 19.090 5.425 -4.810 1.00 85.81 176 PHE A CA 1
ATOM 1356 C C . PHE A 1 176 ? 18.025 6.522 -4.863 1.00 85.81 176 PHE A C 1
ATOM 1358 O O . PHE A 1 176 ? 17.991 7.274 -5.829 1.00 85.81 176 PHE A O 1
ATOM 1365 N N . ARG A 1 177 ? 17.190 6.667 -3.825 1.00 88.31 177 ARG A N 1
ATOM 1366 C CA . ARG A 1 177 ? 16.037 7.587 -3.837 1.00 88.31 177 ARG A CA 1
ATOM 1367 C C . ARG A 1 177 ? 16.418 9.045 -4.091 1.00 88.31 177 ARG A C 1
ATOM 1369 O O . ARG A 1 177 ? 15.686 9.738 -4.777 1.00 88.31 177 ARG A O 1
ATOM 1376 N N . THR A 1 178 ? 17.554 9.504 -3.568 1.00 86.06 178 THR A N 1
ATOM 1377 C CA . THR A 1 178 ? 18.032 10.884 -3.761 1.00 86.06 178 THR A CA 1
ATOM 1378 C C . THR A 1 178 ? 18.712 11.112 -5.109 1.00 86.06 178 THR A C 1
ATOM 1380 O O . THR A 1 178 ? 18.841 12.254 -5.533 1.00 86.06 178 THR A O 1
ATOM 1383 N N . ALA A 1 179 ? 19.169 10.045 -5.771 1.00 86.31 179 ALA A N 1
ATOM 1384 C CA . ALA A 1 179 ? 19.872 10.122 -7.050 1.00 86.31 179 ALA A CA 1
ATOM 1385 C C . ALA A 1 179 ? 18.921 10.058 -8.258 1.00 86.31 179 ALA A C 1
ATOM 1387 O O . ALA A 1 179 ? 19.340 10.318 -9.383 1.00 86.31 179 ALA A O 1
ATOM 1388 N N . ILE A 1 180 ? 17.657 9.690 -8.038 1.00 88.25 180 ILE A N 1
ATOM 1389 C CA . ILE A 1 180 ? 16.646 9.542 -9.085 1.00 88.25 180 ILE A CA 1
ATOM 1390 C C . ILE A 1 180 ? 15.736 10.770 -9.066 1.00 88.25 180 ILE A C 1
ATOM 1392 O O . ILE A 1 180 ? 15.227 11.156 -8.016 1.00 88.25 180 ILE A O 1
ATOM 1396 N N . ALA A 1 181 ? 15.504 11.369 -10.234 1.00 85.00 181 ALA A N 1
ATOM 1397 C CA . ALA A 1 181 ? 14.562 12.474 -10.367 1.00 85.00 181 ALA A CA 1
ATOM 1398 C C . ALA A 1 181 ? 13.132 12.016 -10.027 1.00 85.00 181 ALA A C 1
ATOM 1400 O O . ALA A 1 181 ? 12.668 10.993 -10.537 1.00 85.00 181 ALA A O 1
ATOM 1401 N N . SER A 1 182 ? 12.428 12.777 -9.184 1.00 84.88 182 SER A N 1
ATOM 1402 C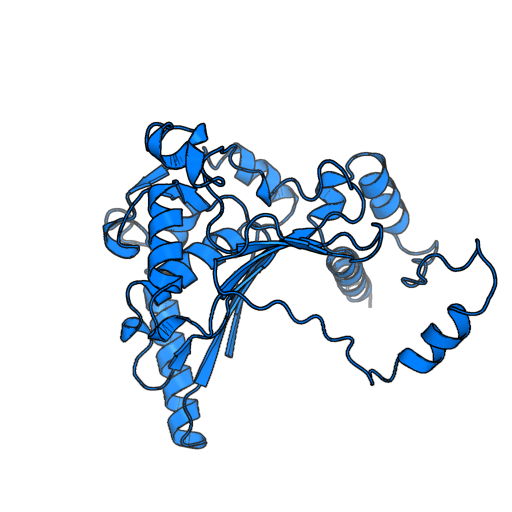 CA . SER A 1 182 ? 11.017 12.513 -8.873 1.00 84.88 182 SER A CA 1
ATOM 1403 C C . SER A 1 182 ? 10.167 12.588 -10.146 1.00 84.88 182 SER A C 1
ATOM 1405 O O . SER A 1 182 ? 10.438 13.397 -11.034 1.00 84.88 182 SER A O 1
ATOM 1407 N N . GLY A 1 183 ? 9.187 11.693 -10.270 1.00 79.88 183 GLY A N 1
ATOM 1408 C CA . GLY A 1 183 ? 8.335 11.571 -11.456 1.00 79.88 183 GLY A CA 1
ATOM 1409 C C . GLY A 1 183 ? 8.982 10.841 -12.638 1.00 79.88 183 GLY A C 1
ATOM 1410 O O . GLY A 1 183 ? 8.300 10.532 -13.610 1.00 79.88 183 GLY A O 1
ATOM 1411 N N . SER A 1 184 ? 10.277 10.508 -12.570 1.00 85.44 184 SER A N 1
ATOM 1412 C CA . SER A 1 184 ? 10.924 9.649 -13.569 1.00 85.44 184 SER A CA 1
ATOM 1413 C C . SER A 1 184 ? 10.345 8.235 -13.526 1.00 85.44 184 SER A C 1
ATOM 1415 O O . SER A 1 184 ? 10.052 7.724 -12.446 1.00 85.44 184 SER A O 1
ATOM 1417 N N . SER A 1 185 ? 10.302 7.537 -14.661 1.00 80.94 185 SER A N 1
ATOM 1418 C CA . SER A 1 185 ? 9.929 6.118 -14.701 1.00 80.94 185 SER A CA 1
ATOM 1419 C C . SER A 1 185 ? 10.801 5.248 -13.793 1.00 80.94 185 SER A C 1
ATOM 1421 O O . SER A 1 185 ? 10.317 4.268 -13.261 1.00 80.94 185 SER A O 1
ATOM 1423 N N . LEU A 1 186 ? 12.058 5.612 -13.523 1.00 85.62 186 LEU A N 1
ATOM 1424 C CA . LEU A 1 186 ? 12.914 4.857 -12.596 1.00 85.62 186 LEU A CA 1
ATOM 1425 C C . LEU A 1 186 ? 12.635 5.161 -11.116 1.00 85.62 186 LEU A C 1
ATOM 1427 O O . LEU A 1 186 ? 13.187 4.489 -10.240 1.00 85.62 186 LEU A O 1
ATOM 1431 N N . SER A 1 187 ? 11.806 6.165 -10.828 1.00 89.94 187 SER A N 1
ATOM 1432 C CA . SER A 1 187 ? 11.503 6.611 -9.466 1.00 89.94 187 SER A CA 1
ATOM 1433 C C . SER A 1 187 ? 10.473 5.743 -8.752 1.00 89.94 187 SER A C 1
ATOM 1435 O O . SER A 1 187 ? 10.316 5.908 -7.544 1.00 89.94 187 SER A O 1
ATOM 1437 N N . TYR A 1 188 ? 9.838 4.788 -9.446 1.00 90.62 188 TYR A N 1
ATOM 1438 C CA . TYR A 1 188 ? 8.926 3.836 -8.819 1.00 90.62 188 TYR A CA 1
ATOM 1439 C C . TYR A 1 188 ? 9.623 3.005 -7.736 1.00 90.62 188 TYR A C 1
ATOM 1441 O O . TYR A 1 188 ? 10.755 2.529 -7.883 1.00 90.62 188 TYR A O 1
ATOM 1449 N N . ALA A 1 189 ? 8.893 2.807 -6.649 1.00 93.00 189 ALA A N 1
ATOM 1450 C CA . ALA A 1 189 ? 9.257 2.044 -5.477 1.00 93.00 189 ALA A CA 1
ATOM 1451 C C . ALA A 1 189 ? 8.060 1.209 -4.997 1.00 93.00 189 ALA A C 1
ATOM 1453 O O . ALA A 1 189 ? 6.898 1.625 -5.034 1.00 93.00 189 ALA A O 1
ATOM 1454 N N . ALA A 1 190 ? 8.354 0.016 -4.500 1.00 91.69 190 ALA A N 1
ATOM 1455 C CA . ALA A 1 190 ? 7.440 -0.772 -3.703 1.00 91.69 190 ALA A CA 1
ATOM 1456 C C . ALA A 1 190 ? 7.193 -0.067 -2.364 1.00 91.69 190 ALA A C 1
ATOM 1458 O O . ALA A 1 190 ? 8.116 0.435 -1.717 1.00 91.69 190 ALA A O 1
ATOM 1459 N N . ILE A 1 191 ? 5.934 -0.062 -1.935 1.00 93.06 191 ILE A N 1
ATOM 1460 C CA . ILE A 1 191 ? 5.512 0.520 -0.664 1.00 93.06 191 ILE A CA 1
ATOM 1461 C C . ILE A 1 191 ? 5.363 -0.618 0.349 1.00 93.06 191 ILE A C 1
ATOM 1463 O O . ILE A 1 191 ? 4.581 -1.540 0.136 1.00 93.06 191 ILE A O 1
ATOM 1467 N N . GLY A 1 192 ? 6.105 -0.556 1.458 1.00 91.62 192 GLY A N 1
ATOM 1468 C CA . GLY A 1 192 ? 6.071 -1.570 2.517 1.00 91.62 192 GLY A CA 1
ATOM 1469 C C . GLY A 1 192 ? 7.329 -2.438 2.602 1.00 91.62 192 GLY A C 1
ATOM 1470 O O . GLY A 1 192 ? 8.382 -2.108 2.066 1.00 91.62 192 GLY A O 1
ATOM 1471 N N . THR A 1 193 ? 7.230 -3.536 3.352 1.00 91.00 193 THR A N 1
ATOM 1472 C CA . THR A 1 193 ? 8.320 -4.476 3.640 1.00 91.00 193 THR A CA 1
ATOM 1473 C C . THR A 1 193 ? 8.215 -5.707 2.729 1.00 91.00 193 THR A C 1
ATOM 1475 O O . THR A 1 193 ? 7.317 -6.529 2.942 1.00 91.00 193 THR A O 1
ATOM 1478 N N . PRO A 1 194 ? 9.124 -5.865 1.749 1.00 88.88 194 PRO A N 1
ATOM 1479 C CA . PRO A 1 194 ? 9.078 -6.961 0.786 1.00 88.88 194 PRO A CA 1
ATOM 1480 C C . PRO A 1 194 ? 9.572 -8.300 1.348 1.00 88.88 194 PRO A C 1
ATOM 1482 O O . PRO A 1 194 ? 10.676 -8.396 1.903 1.00 88.88 194 PRO A O 1
ATOM 1485 N N . ILE A 1 195 ? 8.782 -9.348 1.112 1.00 88.56 195 ILE A N 1
ATOM 1486 C CA . ILE A 1 195 ? 9.087 -10.753 1.403 1.00 88.56 195 ILE A CA 1
ATOM 1487 C C . ILE A 1 195 ? 8.914 -11.561 0.119 1.00 88.56 195 ILE A C 1
ATOM 1489 O O . ILE A 1 195 ? 7.837 -11.563 -0.457 1.00 88.56 195 ILE A O 1
ATOM 1493 N N . ASP A 1 196 ? 9.935 -12.298 -0.296 1.00 86.75 196 ASP A N 1
ATOM 1494 C CA . ASP A 1 196 ? 9.810 -13.313 -1.336 1.00 86.75 196 ASP A CA 1
ATOM 1495 C C . ASP A 1 196 ? 9.610 -14.690 -0.696 1.00 86.75 196 ASP A C 1
ATOM 1497 O O . ASP A 1 196 ? 10.331 -15.056 0.230 1.00 86.75 196 ASP A O 1
ATOM 1501 N N . LEU A 1 197 ? 8.653 -15.465 -1.196 1.00 85.88 197 LEU A N 1
ATOM 1502 C CA . LEU A 1 197 ? 8.476 -16.875 -0.863 1.00 85.88 197 LEU A CA 1
ATOM 1503 C C . LEU A 1 197 ? 9.213 -17.735 -1.891 1.00 85.88 197 LEU A C 1
ATOM 1505 O O . LEU A 1 197 ? 8.991 -17.596 -3.091 1.00 85.88 197 LEU A O 1
ATOM 1509 N N . GLU A 1 198 ? 10.051 -18.655 -1.422 1.00 82.00 198 GLU A N 1
ATOM 1510 C CA . GLU A 1 198 ? 10.864 -19.560 -2.242 1.00 82.00 198 GLU A CA 1
ATOM 1511 C C . GLU A 1 198 ? 10.51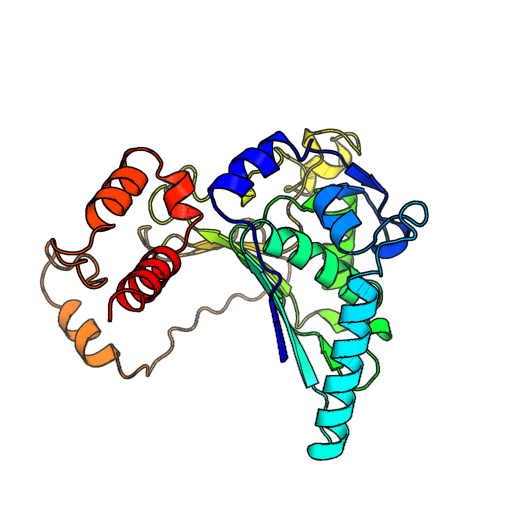0 -21.025 -1.909 1.00 82.00 198 GLU A C 1
ATOM 1513 O O . GLU A 1 198 ? 11.335 -21.755 -1.360 1.00 82.00 198 GLU A O 1
ATOM 1518 N N . PRO A 1 199 ? 9.281 -21.496 -2.200 1.00 69.06 199 PRO A N 1
ATOM 1519 C CA . PRO A 1 199 ? 8.793 -22.801 -1.731 1.00 69.06 199 PRO A CA 1
ATOM 1520 C C . PRO A 1 199 ? 9.540 -24.002 -2.331 1.00 69.06 199 PRO A C 1
ATOM 1522 O O . PRO A 1 199 ? 9.497 -25.089 -1.766 1.00 69.06 199 PRO A O 1
ATOM 1525 N N . ARG A 1 200 ? 10.232 -23.816 -3.464 1.00 66.88 200 ARG A N 1
ATOM 1526 C CA . ARG A 1 200 ? 11.124 -24.818 -4.080 1.00 66.88 200 ARG A CA 1
ATOM 1527 C C . ARG A 1 200 ? 12.612 -24.521 -3.861 1.00 66.88 200 ARG A C 1
ATOM 1529 O O . ARG A 1 200 ? 13.464 -25.199 -4.430 1.00 66.88 200 ARG A O 1
ATOM 1536 N N . GLY A 1 201 ? 12.925 -23.469 -3.107 1.00 65.06 201 GLY A N 1
ATOM 1537 C CA . GLY A 1 201 ? 14.289 -23.067 -2.787 1.00 65.06 201 GLY A CA 1
ATOM 1538 C C . GLY A 1 201 ? 14.907 -23.921 -1.681 1.00 65.06 201 GLY A C 1
ATOM 1539 O O . GLY A 1 201 ? 14.269 -24.797 -1.097 1.00 65.06 201 GLY A O 1
ATOM 1540 N N . LYS A 1 202 ? 16.175 -23.638 -1.368 1.00 63.84 202 LYS A N 1
ATOM 1541 C CA . LYS A 1 202 ? 16.809 -24.172 -0.156 1.00 63.84 202 LYS A CA 1
ATOM 1542 C C . LYS A 1 202 ? 16.205 -23.475 1.061 1.00 63.84 202 LYS A C 1
ATOM 1544 O O . LYS A 1 202 ? 15.918 -22.286 1.003 1.00 63.84 202 LYS A O 1
ATOM 1549 N N . LEU A 1 203 ? 16.055 -24.204 2.165 1.00 67.19 203 LEU A N 1
ATOM 1550 C CA . LEU A 1 203 ? 15.643 -23.617 3.441 1.00 67.19 203 LEU A CA 1
ATOM 1551 C C . LEU A 1 203 ? 16.537 -22.409 3.800 1.00 67.19 203 LEU A C 1
ATOM 1553 O O . LEU A 1 203 ? 17.761 -22.523 3.680 1.00 67.19 203 LEU A O 1
ATOM 1557 N N . PRO A 1 204 ? 15.970 -21.288 4.288 1.00 65.75 204 PRO A N 1
ATOM 1558 C CA . PRO A 1 204 ? 14.545 -21.036 4.534 1.00 65.75 204 PRO A CA 1
ATOM 1559 C C . PRO A 1 204 ? 13.739 -20.759 3.248 1.00 65.75 204 PRO A C 1
ATOM 1561 O O . PRO A 1 204 ? 14.207 -20.050 2.369 1.00 65.75 204 PRO A O 1
ATOM 1564 N N . PHE A 1 205 ? 12.486 -21.233 3.176 1.00 79.50 205 PHE A N 1
ATOM 1565 C CA . PHE A 1 205 ? 11.568 -21.031 2.030 1.00 79.50 205 PHE A CA 1
ATOM 1566 C C . PHE A 1 205 ? 11.052 -19.585 1.867 1.00 79.50 205 PHE A C 1
ATOM 1568 O O . PHE A 1 205 ? 9.963 -19.353 1.338 1.00 79.50 205 PHE A O 1
ATOM 1575 N N . TYR A 1 206 ? 11.786 -18.601 2.375 1.00 82.00 206 TYR A N 1
ATOM 1576 C CA . TYR A 1 206 ? 11.458 -17.189 2.278 1.00 82.00 206 TYR A CA 1
ATOM 1577 C C . TYR A 1 206 ? 12.736 -16.347 2.314 1.00 82.00 206 TYR A C 1
ATOM 1579 O O . TYR A 1 206 ? 13.735 -16.707 2.943 1.00 82.00 206 TYR A O 1
ATOM 1587 N N . ARG A 1 207 ? 12.671 -15.165 1.709 1.00 82.56 207 ARG A N 1
ATOM 1588 C CA . ARG A 1 207 ? 13.750 -14.188 1.680 1.00 82.56 207 ARG A CA 1
ATOM 1589 C C . ARG A 1 207 ? 13.196 -12.786 1.867 1.00 82.56 207 ARG A C 1
ATOM 1591 O O . ARG A 1 207 ? 12.350 -12.330 1.110 1.00 82.56 207 ARG A O 1
ATOM 1598 N N . PHE A 1 208 ? 13.714 -12.061 2.848 1.00 80.62 208 PHE A N 1
ATOM 1599 C CA . PHE A 1 208 ? 13.427 -10.635 2.963 1.00 80.62 208 PHE A CA 1
ATOM 1600 C C . PHE A 1 208 ? 14.367 -9.849 2.051 1.00 80.62 208 PHE A C 1
ATOM 1602 O O . PHE A 1 208 ? 15.582 -10.051 2.109 1.00 80.62 208 PHE A O 1
ATOM 1609 N N . ARG A 1 209 ? 13.831 -8.935 1.232 1.00 73.12 209 ARG A N 1
ATOM 1610 C CA . ARG A 1 209 ? 14.684 -8.051 0.410 1.00 73.12 209 ARG A CA 1
ATOM 1611 C C . ARG A 1 209 ? 15.189 -6.851 1.205 1.00 73.12 209 ARG A C 1
ATOM 1613 O O . ARG A 1 209 ? 16.317 -6.411 1.015 1.00 73.12 209 ARG A O 1
ATOM 1620 N N . SER A 1 210 ? 14.350 -6.328 2.092 1.00 70.12 210 SER A N 1
ATOM 1621 C CA . SER A 1 210 ? 14.658 -5.209 2.977 1.00 70.12 210 SER A CA 1
ATOM 1622 C C . SER A 1 210 ? 13.850 -5.378 4.258 1.00 70.12 210 SER A C 1
ATOM 1624 O O . SER A 1 210 ? 12.644 -5.601 4.188 1.00 70.12 210 SER A O 1
ATOM 1626 N N . ILE A 1 211 ? 14.505 -5.309 5.418 1.00 72.88 211 ILE A N 1
ATOM 1627 C CA . ILE A 1 211 ? 13.854 -5.348 6.734 1.00 72.88 211 ILE A CA 1
ATOM 1628 C C . ILE A 1 211 ? 14.211 -4.062 7.474 1.00 72.88 211 ILE A C 1
ATOM 1630 O O . ILE A 1 211 ? 15.354 -3.607 7.433 1.00 72.88 211 ILE A O 1
ATOM 1634 N N . ARG A 1 212 ? 13.239 -3.491 8.189 1.00 68.44 212 ARG A N 1
ATOM 1635 C CA . ARG A 1 212 ? 13.465 -2.336 9.065 1.00 68.44 212 ARG A CA 1
ATOM 1636 C C . ARG A 1 212 ? 14.464 -2.674 10.175 1.00 68.44 212 ARG A C 1
ATOM 1638 O O . ARG A 1 212 ? 14.398 -3.753 10.772 1.00 68.44 212 ARG A O 1
ATOM 1645 N N . CYS A 1 213 ? 15.347 -1.731 10.500 1.00 66.50 213 CYS A N 1
ATOM 1646 C CA . CYS A 1 213 ? 16.223 -1.862 11.661 1.00 66.50 213 CYS A CA 1
ATOM 1647 C C . CYS A 1 213 ? 15.396 -2.065 12.946 1.00 66.50 213 CYS A C 1
ATOM 1649 O O . CYS A 1 213 ? 14.290 -1.545 13.075 1.00 66.50 213 CYS A O 1
ATOM 1651 N N . GLY A 1 214 ? 15.906 -2.877 13.875 1.00 65.38 214 GLY A N 1
ATOM 1652 C CA . GLY A 1 214 ? 15.196 -3.217 15.117 1.00 65.38 214 GLY A CA 1
ATOM 1653 C C . GLY A 1 214 ? 14.118 -4.302 14.985 1.00 65.38 214 GLY A C 1
ATOM 1654 O O . GLY A 1 214 ? 13.517 -4.684 15.986 1.00 65.38 214 GLY A O 1
ATOM 1655 N N . THR A 1 215 ? 13.888 -4.853 13.788 1.00 70.94 215 THR A N 1
ATOM 1656 C CA . THR A 1 215 ? 12.964 -5.984 13.610 1.00 70.94 215 THR A CA 1
ATOM 1657 C C . THR A 1 215 ? 13.612 -7.281 14.089 1.00 70.94 215 THR A C 1
ATOM 1659 O O . THR A 1 215 ? 14.648 -7.695 13.567 1.00 70.94 215 THR A O 1
ATOM 1662 N N . ARG A 1 216 ? 12.982 -7.970 15.047 1.00 70.88 216 ARG A N 1
ATOM 1663 C CA . ARG A 1 216 ? 13.374 -9.328 15.443 1.00 70.88 216 ARG A CA 1
ATOM 1664 C C . ARG A 1 216 ? 12.554 -10.347 14.660 1.00 70.88 216 ARG A C 1
ATOM 1666 O O . ARG A 1 216 ? 11.354 -10.479 14.883 1.00 70.88 216 ARG A O 1
ATOM 1673 N N . LEU A 1 217 ? 13.211 -11.093 13.778 1.00 69.06 217 LEU A N 1
ATOM 1674 C CA . LEU A 1 217 ? 12.579 -12.194 13.062 1.00 69.06 217 LEU A CA 1
ATOM 1675 C C . LEU A 1 217 ? 12.565 -13.447 13.944 1.00 69.06 217 LEU A C 1
ATOM 1677 O O . LEU A 1 217 ? 13.615 -13.917 14.384 1.00 69.06 217 LEU A O 1
ATOM 1681 N N . LYS A 1 218 ? 11.377 -14.002 14.184 1.00 72.50 218 LYS A N 1
ATOM 1682 C CA . LYS A 1 218 ? 11.212 -15.328 14.785 1.00 72.50 218 LYS A CA 1
ATOM 1683 C C . LYS A 1 218 ? 10.335 -16.160 13.865 1.00 72.50 218 LYS A C 1
ATOM 1685 O O . LYS A 1 218 ? 9.161 -15.851 13.695 1.00 72.50 218 LYS A O 1
ATOM 1690 N N . VAL A 1 219 ? 10.907 -17.208 13.285 1.00 67.88 219 VAL A N 1
ATOM 1691 C CA . VAL A 1 219 ? 10.144 -18.169 12.488 1.00 67.88 219 VAL A CA 1
ATOM 1692 C C . VAL A 1 219 ? 9.656 -19.272 13.400 1.00 67.88 219 VAL A C 1
ATOM 1694 O O . VAL A 1 219 ? 10.435 -19.894 14.119 1.00 67.88 219 VAL A O 1
ATOM 1697 N N . LEU A 1 220 ? 8.343 -19.458 13.404 1.00 66.56 220 LEU A N 1
ATOM 1698 C CA . LEU A 1 220 ? 7.667 -20.465 14.197 1.00 66.56 220 LEU A CA 1
ATOM 1699 C C . LEU A 1 220 ? 7.064 -21.480 13.234 1.00 66.56 220 LEU A C 1
ATOM 1701 O O . LEU A 1 220 ? 6.250 -21.124 12.386 1.00 66.56 220 LEU A O 1
ATOM 1705 N N . LYS A 1 221 ? 7.468 -22.744 13.368 1.00 60.12 221 LYS A N 1
ATOM 1706 C CA . LYS A 1 221 ? 6.739 -23.860 12.766 1.00 60.12 221 LYS A CA 1
ATOM 1707 C C . LYS A 1 221 ? 5.482 -24.062 13.609 1.00 60.12 221 LYS A C 1
ATOM 1709 O O . LYS A 1 221 ? 5.594 -24.247 14.820 1.00 60.12 221 LYS A O 1
ATOM 1714 N N . LEU A 1 222 ? 4.303 -23.988 12.997 1.00 59.25 222 LEU A N 1
ATOM 1715 C CA . LEU A 1 222 ? 3.056 -24.285 13.697 1.00 59.25 222 LEU A CA 1
ATOM 1716 C C . LEU A 1 222 ? 3.045 -25.792 14.010 1.00 59.25 222 LEU A C 1
ATOM 1718 O O . LEU A 1 222 ? 2.877 -26.605 13.105 1.00 59.25 222 LEU A O 1
ATOM 1722 N N . SER A 1 223 ? 3.281 -26.188 15.262 1.00 46.25 223 SER A N 1
ATOM 1723 C CA . SER A 1 223 ? 3.007 -27.560 15.695 1.00 46.25 223 SER A CA 1
ATOM 1724 C C . SER A 1 223 ? 1.496 -27.687 15.890 1.00 46.25 223 SER A C 1
ATOM 1726 O O . SER A 1 223 ? 0.946 -26.931 16.689 1.00 46.25 223 SER A O 1
ATOM 1728 N N . ASN A 1 224 ? 0.850 -28.629 15.196 1.00 47.00 224 ASN A N 1
ATOM 1729 C CA . ASN A 1 224 ? -0.569 -29.025 15.326 1.00 47.00 224 ASN A CA 1
ATOM 1730 C C . ASN A 1 224 ? -1.551 -28.434 14.295 1.00 47.00 224 ASN A C 1
ATOM 1732 O O . ASN A 1 224 ? -2.578 -27.862 14.648 1.00 47.00 224 ASN A O 1
ATOM 1736 N N . SER A 1 225 ? -1.302 -28.669 13.007 1.00 43.25 225 SER A N 1
ATOM 1737 C CA . SER A 1 225 ? -2.406 -28.891 12.057 1.00 43.25 225 SER A CA 1
ATOM 1738 C C . SER A 1 225 ? -2.680 -30.400 11.915 1.00 43.25 225 SER A C 1
ATOM 1740 O O . SER A 1 225 ? -1.729 -31.161 11.742 1.00 43.25 225 SER A O 1
ATOM 1742 N N . PRO A 1 226 ? -3.943 -30.868 11.943 1.00 44.38 226 PRO A N 1
ATOM 1743 C CA . PRO A 1 226 ? -4.302 -32.295 11.860 1.00 44.38 226 PRO A CA 1
ATOM 1744 C C . PRO A 1 226 ? -3.875 -32.989 10.550 1.00 44.38 226 PRO A C 1
ATOM 1746 O O . PRO A 1 226 ? -3.937 -34.208 10.449 1.00 44.38 226 PRO A O 1
ATOM 1749 N N . HIS A 1 227 ? -3.361 -32.244 9.569 1.00 42.56 227 HIS A N 1
ATOM 1750 C CA . HIS A 1 227 ? -2.740 -32.790 8.358 1.00 42.56 227 HIS A CA 1
ATOM 1751 C C . HIS A 1 227 ? -1.323 -33.367 8.571 1.00 42.56 227 HIS A C 1
ATOM 1753 O O . HIS A 1 227 ? -0.753 -33.947 7.645 1.00 42.56 227 HIS A O 1
ATOM 1759 N N . HIS A 1 228 ? -0.743 -33.232 9.771 1.00 42.84 228 HIS A N 1
ATOM 1760 C CA . HIS A 1 228 ? 0.669 -33.546 10.016 1.00 42.84 228 HIS A CA 1
ATOM 1761 C C . HIS A 1 228 ? 1.028 -35.032 10.117 1.00 42.84 228 HIS A C 1
ATOM 1763 O O . HIS A 1 228 ? 2.172 -35.366 9.809 1.00 42.84 228 HIS A O 1
ATOM 1769 N N . HIS A 1 229 ? 0.102 -35.938 10.453 1.00 33.84 229 HIS A N 1
ATOM 1770 C CA . HIS A 1 229 ? 0.463 -37.363 10.524 1.00 33.84 229 HIS A CA 1
ATOM 1771 C C . HIS A 1 229 ? 0.854 -37.951 9.161 1.00 33.84 229 HIS A C 1
ATOM 1773 O O . HIS A 1 229 ? 1.721 -38.815 9.090 1.00 33.84 229 HIS A O 1
ATOM 1779 N N . THR A 1 230 ? 0.305 -37.422 8.070 1.00 39.88 230 THR A N 1
ATOM 1780 C CA . THR A 1 230 ? 0.657 -37.838 6.705 1.00 39.88 230 THR A CA 1
ATOM 1781 C C . THR A 1 230 ? 2.010 -37.293 6.241 1.00 39.88 230 THR A C 1
ATOM 1783 O O . THR A 1 230 ? 2.673 -37.914 5.416 1.00 39.88 230 THR A O 1
ATOM 1786 N N . GLN A 1 231 ? 2.446 -36.143 6.765 1.00 37.91 231 GLN A N 1
ATOM 1787 C CA . GLN A 1 231 ? 3.623 -35.435 6.251 1.00 37.91 231 GLN A CA 1
ATOM 1788 C C . GLN A 1 231 ? 4.923 -35.822 6.973 1.00 37.91 231 GLN A C 1
ATOM 1790 O O . GLN A 1 231 ? 5.981 -35.821 6.350 1.00 37.91 231 GLN A O 1
ATOM 1795 N N . GLU A 1 232 ? 4.864 -36.205 8.254 1.00 33.19 232 GLU A N 1
ATOM 1796 C CA . GLU A 1 232 ? 6.051 -36.668 8.997 1.00 33.19 232 GLU A CA 1
ATOM 1797 C C . GLU A 1 232 ? 6.478 -38.101 8.646 1.00 33.19 232 GLU A C 1
ATOM 1799 O O . GLU A 1 232 ? 7.671 -38.390 8.654 1.00 33.19 232 GLU A O 1
ATOM 1804 N N . LEU A 1 233 ? 5.552 -38.971 8.227 1.00 33.88 233 LEU A N 1
ATOM 1805 C CA . LEU A 1 233 ? 5.894 -40.302 7.700 1.00 33.88 233 LEU A CA 1
ATOM 1806 C C . LEU A 1 233 ? 6.640 -40.237 6.353 1.00 33.88 233 LEU A C 1
ATOM 1808 O O . LEU A 1 233 ? 7.427 -41.128 6.049 1.00 33.88 233 LEU A O 1
ATOM 1812 N N . CYS A 1 234 ? 6.454 -39.162 5.582 1.00 33.97 234 CYS A N 1
ATOM 1813 C CA . CYS A 1 234 ? 7.104 -38.969 4.283 1.00 33.97 234 CYS A CA 1
ATOM 1814 C C . CYS A 1 234 ? 8.546 -38.439 4.383 1.00 33.97 234 CYS A C 1
ATOM 1816 O O . CYS A 1 234 ? 9.300 -38.552 3.425 1.00 33.97 234 CYS A O 1
ATOM 1818 N N . LEU A 1 235 ? 8.956 -37.869 5.522 1.00 34.75 235 LEU A N 1
ATOM 1819 C CA . LEU A 1 235 ? 10.289 -37.261 5.678 1.00 34.75 235 LEU A CA 1
ATOM 1820 C C . LEU A 1 235 ? 11.397 -38.270 6.026 1.00 34.75 235 LEU A C 1
ATOM 1822 O O . LEU A 1 235 ? 12.570 -37.917 5.970 1.00 34.75 235 LEU A O 1
ATOM 1826 N N . ASN A 1 236 ? 11.035 -39.514 6.360 1.00 32.38 236 ASN A N 1
ATOM 1827 C CA . ASN A 1 236 ? 11.983 -40.593 6.668 1.00 32.38 236 ASN A CA 1
ATOM 1828 C C . ASN A 1 236 ? 12.117 -41.631 5.539 1.00 32.38 236 ASN A C 1
ATOM 1830 O O . ASN A 1 236 ? 12.898 -42.577 5.666 1.00 32.38 236 ASN A O 1
ATOM 1834 N N . ALA A 1 237 ? 11.365 -41.481 4.446 1.00 30.42 237 ALA A N 1
ATOM 1835 C CA . ALA A 1 237 ? 11.536 -42.297 3.254 1.00 30.42 237 ALA A CA 1
ATOM 1836 C C . ALA A 1 237 ? 12.600 -41.642 2.364 1.00 30.42 237 ALA A C 1
ATOM 1838 O O . ALA A 1 237 ? 12.542 -40.446 2.095 1.00 30.42 237 ALA A O 1
ATOM 1839 N N . LYS A 1 238 ? 13.602 -42.439 1.989 1.00 31.36 238 LYS A N 1
ATOM 1840 C CA . LYS A 1 238 ? 14.775 -42.044 1.205 1.00 31.36 238 LYS A CA 1
ATOM 1841 C C . LYS A 1 238 ? 14.422 -41.194 -0.017 1.00 31.36 238 LYS A C 1
ATOM 1843 O O . LYS A 1 238 ? 13.403 -41.418 -0.664 1.00 31.36 238 LYS A O 1
ATOM 1848 N N . ASP A 1 239 ? 15.338 -40.268 -0.281 1.00 39.06 239 ASP A N 1
ATOM 1849 C CA . ASP A 1 239 ? 15.436 -39.382 -1.433 1.00 39.06 239 ASP A CA 1
ATOM 1850 C C . ASP A 1 239 ? 14.913 -39.986 -2.748 1.00 39.06 239 ASP A C 1
ATOM 1852 O O . ASP A 1 239 ? 15.297 -41.088 -3.135 1.00 39.06 239 ASP A O 1
ATOM 1856 N N . ASP A 1 240 ? 14.035 -39.196 -3.377 1.00 32.53 240 ASP A N 1
ATOM 1857 C CA . ASP A 1 240 ? 13.849 -38.937 -4.820 1.00 32.53 240 ASP A CA 1
ATOM 1858 C C . ASP A 1 240 ? 12.386 -38.969 -5.301 1.00 32.53 240 ASP A C 1
ATOM 1860 O O . ASP A 1 240 ? 12.061 -38.275 -6.263 1.00 32.53 240 ASP A O 1
ATOM 1864 N N . ASP A 1 241 ? 11.461 -39.591 -4.559 1.00 31.19 241 ASP A N 1
ATOM 1865 C CA . ASP A 1 241 ? 10.070 -39.772 -5.034 1.00 31.19 241 ASP A CA 1
ATOM 1866 C C . ASP A 1 241 ? 8.976 -38.976 -4.281 1.00 31.19 241 ASP A C 1
ATOM 1868 O O . ASP A 1 241 ? 7.808 -39.012 -4.665 1.00 31.19 241 ASP A O 1
ATOM 1872 N N . LEU A 1 242 ? 9.306 -38.193 -3.243 1.00 31.06 242 LEU A N 1
ATOM 1873 C CA . LEU A 1 242 ? 8.321 -37.447 -2.424 1.00 31.06 242 LEU A CA 1
ATOM 1874 C C . LEU A 1 242 ? 8.359 -35.927 -2.645 1.00 31.06 242 LEU A C 1
ATOM 1876 O O . LEU A 1 242 ? 8.299 -35.109 -1.723 1.00 31.06 242 LEU A O 1
ATOM 1880 N N . LEU A 1 243 ? 8.416 -35.536 -3.916 1.00 30.52 243 LEU A N 1
ATOM 1881 C CA . LEU A 1 243 ? 8.139 -34.176 -4.366 1.00 30.52 243 LEU A CA 1
ATOM 1882 C C . LEU A 1 243 ? 6.660 -33.874 -4.086 1.00 30.52 243 LEU A C 1
ATOM 1884 O O . LEU A 1 243 ? 5.798 -34.409 -4.768 1.00 30.52 243 LEU A O 1
ATOM 1888 N N . PHE A 1 244 ? 6.379 -33.048 -3.068 1.00 31.64 244 PHE A N 1
ATOM 1889 C CA . PHE A 1 244 ? 5.091 -32.393 -2.793 1.00 31.64 244 PHE A CA 1
ATOM 1890 C C . PHE A 1 244 ? 3.873 -33.044 -3.478 1.00 31.64 244 PHE A C 1
ATOM 1892 O O . PHE A 1 244 ? 3.504 -32.653 -4.586 1.00 31.64 244 PHE A O 1
ATOM 1899 N N . HIS A 1 245 ? 3.159 -33.925 -2.771 1.00 28.50 245 HIS A N 1
ATOM 1900 C CA . HIS A 1 245 ? 1.739 -34.156 -3.043 1.00 28.50 245 HIS A CA 1
ATOM 1901 C C . HIS A 1 245 ? 0.934 -32.887 -2.672 1.00 28.50 245 HIS A C 1
ATOM 1903 O O . HIS A 1 245 ? 0.091 -32.883 -1.780 1.00 28.50 245 HIS A O 1
ATOM 1909 N N . LEU A 1 246 ? 1.166 -31.781 -3.392 1.00 34.72 246 LEU A N 1
ATOM 1910 C CA . LEU A 1 246 ? 0.026 -31.078 -3.964 1.00 34.72 246 LEU A CA 1
ATOM 1911 C C . LEU A 1 246 ? -0.681 -32.163 -4.762 1.00 34.72 246 LEU A C 1
ATOM 1913 O O . LEU A 1 246 ? -0.048 -32.744 -5.641 1.00 34.72 246 LEU A O 1
ATOM 1917 N N . GLN A 1 247 ? -1.898 -32.514 -4.347 1.00 32.06 247 GLN A N 1
ATOM 1918 C CA . GLN A 1 247 ? -2.802 -33.425 -5.042 1.00 32.06 247 GLN A CA 1
ATOM 1919 C C . GLN A 1 247 ? -2.479 -33.366 -6.537 1.00 32.06 247 GLN A C 1
ATOM 1921 O O . GLN A 1 247 ? -2.651 -32.303 -7.138 1.00 32.06 247 GLN A O 1
ATOM 1926 N N . GLN A 1 248 ? -1.852 -34.426 -7.074 1.00 36.00 248 GLN A N 1
ATOM 1927 C CA . GLN A 1 248 ? -1.530 -34.460 -8.496 1.00 36.00 248 GLN A CA 1
ATOM 1928 C C . GLN A 1 248 ? -2.862 -34.180 -9.185 1.00 36.00 248 GLN A C 1
ATOM 1930 O O . GLN A 1 248 ? -3.820 -34.912 -8.906 1.00 36.00 248 GLN A O 1
ATOM 1935 N N . PRO A 1 249 ? -2.986 -33.080 -9.950 1.00 38.50 249 PRO A N 1
ATOM 1936 C CA . PRO A 1 249 ? -4.247 -32.795 -10.598 1.00 38.50 249 PRO A CA 1
ATOM 1937 C C . PRO A 1 249 ? -4.520 -34.005 -11.483 1.00 38.50 249 PRO A C 1
ATOM 1939 O O . PRO A 1 249 ? -3.610 -34.477 -12.171 1.00 38.50 249 PRO A O 1
ATOM 1942 N N . SER A 1 250 ? -5.714 -34.583 -11.358 1.00 41.91 250 SER A N 1
ATOM 1943 C CA . SER A 1 250 ? -6.095 -35.742 -12.157 1.00 41.91 250 SER A CA 1
ATOM 1944 C C . SER A 1 250 ? -5.823 -35.439 -13.628 1.00 41.91 250 SER A C 1
ATOM 1946 O O . SER A 1 250 ? -6.003 -34.302 -14.060 1.00 41.91 250 SER A O 1
ATOM 1948 N N . LEU A 1 251 ? -5.433 -36.444 -14.414 1.00 46.00 251 LEU A N 1
ATOM 1949 C CA . LEU A 1 251 ? -5.333 -36.310 -15.877 1.00 46.00 251 LEU A CA 1
ATOM 1950 C C . LEU A 1 251 ? -6.651 -35.817 -16.512 1.00 46.00 251 LEU A C 1
ATOM 1952 O O . LEU A 1 251 ? -6.628 -35.271 -17.611 1.00 46.00 251 LEU A O 1
ATOM 1956 N N . ASP A 1 252 ? -7.759 -35.946 -15.779 1.00 45.84 252 ASP A N 1
ATOM 1957 C CA . ASP A 1 252 ? -9.094 -35.456 -16.127 1.00 45.84 252 ASP A CA 1
ATOM 1958 C C . ASP A 1 252 ? -9.332 -33.967 -15.787 1.00 45.84 252 ASP A C 1
ATOM 1960 O O . ASP A 1 252 ? -10.427 -33.455 -16.008 1.00 45.84 252 ASP A O 1
ATOM 1964 N N . ASP A 1 253 ? -8.342 -33.255 -15.230 1.00 48.25 253 ASP A N 1
ATOM 1965 C CA . ASP A 1 253 ? -8.430 -31.819 -14.945 1.00 48.25 253 ASP A CA 1
ATOM 1966 C C . ASP A 1 253 ? -8.161 -31.020 -16.239 1.00 48.25 253 ASP A C 1
ATOM 1968 O O . ASP A 1 253 ? -7.028 -31.025 -16.743 1.00 48.25 253 ASP A O 1
ATOM 1972 N N . PRO A 1 254 ? -9.160 -30.298 -16.790 1.00 48.66 254 PRO A N 1
ATOM 1973 C CA . PRO A 1 254 ? -9.021 -29.559 -18.047 1.00 48.66 254 PRO A CA 1
ATOM 1974 C C . PRO A 1 254 ? -7.950 -28.457 -17.992 1.00 48.66 254 PRO A C 1
ATOM 1976 O O . PRO A 1 254 ? -7.519 -27.959 -19.033 1.00 48.66 254 PRO A O 1
ATOM 1979 N N . PHE A 1 255 ? -7.464 -28.101 -16.797 1.00 47.72 255 PHE A N 1
ATOM 1980 C CA . PHE A 1 255 ? -6.409 -27.114 -16.593 1.00 47.72 255 PHE A CA 1
ATOM 1981 C C . PHE A 1 255 ? -5.039 -27.723 -16.248 1.00 47.72 255 PHE A C 1
ATOM 1983 O O . PHE A 1 255 ? -4.071 -26.974 -16.093 1.00 47.72 255 PHE A O 1
ATOM 1990 N N . PHE A 1 256 ? -4.901 -29.055 -16.189 1.00 53.03 256 PHE A N 1
ATOM 1991 C CA . PHE A 1 256 ? -3.615 -29.735 -15.962 1.00 53.03 256 PHE A CA 1
ATOM 1992 C C . PHE A 1 256 ? -2.575 -29.351 -17.023 1.00 53.03 256 PHE A C 1
ATOM 1994 O O . PHE A 1 256 ? -1.461 -28.927 -16.698 1.00 53.03 256 PHE A O 1
ATOM 2001 N N . TRP A 1 257 ? -2.971 -29.414 -18.298 1.00 49.84 257 TRP A N 1
ATOM 2002 C CA . TRP A 1 257 ? -2.130 -29.000 -19.422 1.00 49.84 257 TRP A CA 1
ATOM 2003 C C . TRP A 1 257 ? -1.820 -27.501 -19.395 1.00 49.84 257 TRP A C 1
ATOM 2005 O O . TRP A 1 257 ? -0.681 -27.119 -19.643 1.00 49.84 257 TRP A O 1
ATOM 2015 N N . LEU A 1 258 ? -2.779 -26.653 -19.008 1.00 52.25 258 LEU A N 1
ATOM 2016 C CA . LEU A 1 258 ? -2.567 -25.208 -18.850 1.00 52.25 258 LEU A CA 1
ATOM 2017 C C . LEU A 1 258 ? -1.541 -24.900 -17.756 1.00 52.25 258 LEU A C 1
ATOM 2019 O O . LEU A 1 258 ? -0.643 -24.094 -17.980 1.00 52.25 258 LEU A O 1
ATOM 2023 N N . ASN A 1 259 ? -1.606 -25.575 -16.608 1.00 53.84 259 ASN A N 1
ATOM 2024 C CA . ASN A 1 259 ? -0.634 -25.408 -15.529 1.00 53.84 259 ASN A CA 1
ATOM 2025 C C . ASN A 1 259 ? 0.776 -25.862 -15.957 1.00 53.84 259 ASN A C 1
ATOM 2027 O O . ASN A 1 259 ? 1.763 -25.168 -15.703 1.00 53.84 259 ASN A O 1
ATOM 2031 N N . GLY A 1 260 ? 0.871 -26.982 -16.685 1.00 54.12 260 GLY A N 1
ATOM 2032 C CA . GLY A 1 260 ? 2.110 -27.436 -17.321 1.00 54.12 260 GLY A CA 1
ATOM 2033 C C . GLY A 1 260 ? 2.660 -26.417 -18.326 1.00 54.12 260 GLY A C 1
ATOM 2034 O O . GLY A 1 260 ? 3.827 -26.032 -18.243 1.00 54.12 260 GLY A O 1
ATOM 2035 N N . CYS A 1 261 ? 1.818 -25.899 -19.221 1.00 53.62 261 CYS A N 1
ATOM 2036 C CA . CYS A 1 261 ? 2.191 -24.871 -20.190 1.00 53.62 261 CYS A CA 1
ATOM 2037 C C . CYS A 1 261 ? 2.637 -23.572 -19.509 1.00 53.62 261 CYS A C 1
ATOM 2039 O O . CYS A 1 261 ? 3.716 -23.083 -19.823 1.00 53.62 261 CYS A O 1
ATOM 2041 N N . PHE A 1 262 ? 1.897 -23.037 -18.534 1.00 55.69 262 PHE A N 1
ATOM 2042 C CA . PHE A 1 262 ? 2.286 -21.818 -17.817 1.00 55.69 262 PHE A CA 1
ATOM 2043 C C . PHE A 1 262 ? 3.593 -21.990 -17.052 1.00 55.69 262 PHE A C 1
ATOM 2045 O O . PHE A 1 262 ? 4.453 -21.116 -17.101 1.00 55.69 262 PHE A O 1
ATOM 2052 N N . ARG A 1 263 ? 3.794 -23.132 -16.393 1.00 55.56 263 ARG A N 1
ATOM 2053 C CA . ARG A 1 263 ? 5.033 -23.405 -15.660 1.00 55.56 263 ARG A CA 1
ATOM 2054 C C . ARG A 1 263 ? 6.255 -23.512 -16.578 1.00 55.56 263 ARG A C 1
ATOM 2056 O O . ARG A 1 263 ? 7.353 -23.191 -16.133 1.00 55.56 263 ARG A O 1
ATOM 2063 N N . THR A 1 264 ? 6.074 -23.943 -17.828 1.00 56.00 264 THR A N 1
ATOM 2064 C CA . THR A 1 264 ? 7.183 -24.205 -18.764 1.00 56.00 264 THR A CA 1
ATOM 2065 C C . THR A 1 264 ? 7.430 -23.050 -19.741 1.00 56.00 264 THR A C 1
ATOM 2067 O O . THR A 1 264 ? 8.579 -22.726 -20.021 1.00 56.00 264 THR A O 1
ATOM 2070 N N . LEU A 1 265 ? 6.371 -22.399 -20.232 1.00 55.03 265 LEU A N 1
ATOM 2071 C CA . LEU A 1 265 ? 6.438 -21.313 -21.218 1.00 55.03 265 LEU A CA 1
ATOM 2072 C C . LEU A 1 265 ? 6.457 -19.922 -20.566 1.00 55.03 265 LEU A C 1
ATOM 2074 O O . LEU A 1 265 ? 7.101 -19.020 -21.093 1.00 55.03 265 LEU A O 1
ATOM 2078 N N . LEU A 1 266 ? 5.771 -19.730 -19.430 1.00 64.06 266 LEU A N 1
ATOM 2079 C CA . LEU A 1 266 ? 5.583 -18.420 -18.783 1.00 64.06 266 LEU A CA 1
ATOM 2080 C C . LEU A 1 266 ? 5.690 -18.508 -17.242 1.00 64.06 266 LEU A C 1
ATOM 2082 O O . LEU A 1 266 ? 4.756 -18.142 -16.519 1.00 64.06 266 LEU A O 1
ATOM 2086 N N . PRO A 1 267 ? 6.832 -18.976 -16.699 1.00 56.22 267 PRO A N 1
ATOM 2087 C CA . PRO A 1 267 ? 6.973 -19.300 -15.274 1.00 56.22 267 PRO A CA 1
ATOM 2088 C C . PRO A 1 267 ? 6.773 -18.098 -14.336 1.00 56.22 267 PRO A C 1
ATOM 2090 O O . PRO A 1 267 ? 6.376 -18.268 -13.187 1.00 56.22 267 PRO A O 1
ATOM 2093 N N . PHE A 1 268 ? 7.015 -16.879 -14.818 1.00 60.88 268 PHE A N 1
ATOM 2094 C CA . PHE A 1 268 ? 6.809 -15.632 -14.073 1.00 60.88 268 PHE A CA 1
ATOM 2095 C C . PHE A 1 268 ? 5.323 -15.257 -13.922 1.00 60.88 268 PHE A C 1
ATOM 2097 O O . PHE A 1 268 ? 4.936 -14.700 -12.898 1.00 60.88 268 PHE A O 1
ATOM 2104 N N . ILE A 1 269 ? 4.477 -15.607 -14.899 1.00 62.47 269 ILE A N 1
ATOM 2105 C CA . ILE A 1 269 ? 3.012 -15.472 -14.805 1.00 62.47 269 ILE A CA 1
ATOM 2106 C C . ILE A 1 269 ? 2.450 -16.540 -13.869 1.00 62.47 269 ILE A C 1
ATOM 2108 O O . ILE A 1 269 ? 1.597 -16.244 -13.033 1.00 62.47 269 ILE A O 1
ATOM 2112 N N . HIS A 1 270 ? 2.966 -17.769 -13.967 1.00 62.81 270 HIS A N 1
ATOM 2113 C CA . HIS A 1 270 ? 2.618 -18.831 -13.028 1.00 62.81 270 HIS A CA 1
ATOM 2114 C C . HIS A 1 270 ? 2.914 -18.410 -11.581 1.00 62.81 270 HIS A C 1
ATOM 2116 O O . HIS A 1 270 ? 2.118 -18.679 -10.695 1.00 62.81 270 HIS A O 1
ATOM 2122 N N . ASP A 1 271 ? 4.043 -17.749 -11.315 1.00 66.69 271 ASP A N 1
ATOM 2123 C CA . ASP A 1 271 ? 4.365 -17.301 -9.957 1.00 66.69 271 ASP A CA 1
ATOM 2124 C C . ASP A 1 271 ? 3.447 -16.189 -9.441 1.00 66.69 271 ASP A C 1
ATOM 2126 O O . ASP A 1 271 ? 3.204 -16.132 -8.234 1.00 66.69 271 ASP A O 1
ATOM 2130 N N . HIS A 1 272 ? 2.887 -15.364 -10.326 1.00 67.56 272 HIS A N 1
ATOM 2131 C CA . HIS A 1 272 ? 1.914 -14.338 -9.956 1.00 67.56 272 HIS A CA 1
ATOM 2132 C C . HIS A 1 272 ? 0.567 -14.914 -9.492 1.00 67.56 272 HIS A C 1
ATOM 2134 O O . HIS A 1 272 ? -0.074 -14.382 -8.579 1.00 67.56 272 HIS A O 1
ATOM 2140 N N . LEU A 1 273 ? 0.130 -16.009 -10.116 1.00 61.75 273 LEU A N 1
ATOM 2141 C CA . LEU A 1 273 ? -1.123 -16.681 -9.797 1.00 61.75 273 LEU A CA 1
ATOM 2142 C C . LEU A 1 273 ? -0.860 -17.753 -8.732 1.00 61.75 273 LEU A C 1
ATOM 2144 O O . LEU A 1 273 ? -0.153 -18.724 -8.997 1.00 61.75 273 LEU A O 1
ATOM 2148 N N . PRO A 1 274 ? -1.410 -17.642 -7.511 1.00 53.16 274 PRO A N 1
ATOM 2149 C CA . PRO A 1 274 ? -1.204 -18.695 -6.529 1.00 53.16 274 PRO A CA 1
ATOM 2150 C C . PRO A 1 274 ? -1.777 -20.014 -7.066 1.00 53.16 274 PRO A C 1
ATOM 2152 O O . PRO A 1 274 ? -2.846 -20.030 -7.671 1.00 53.16 274 PRO A O 1
ATOM 2155 N N . GLY A 1 275 ? -1.102 -21.142 -6.821 1.00 49.59 275 GLY A N 1
ATOM 2156 C CA . GLY A 1 275 ? -1.589 -22.458 -7.268 1.00 49.59 275 GLY A CA 1
ATOM 2157 C C . GLY A 1 275 ? -3.018 -22.763 -6.790 1.00 49.59 275 GLY A C 1
ATOM 2158 O O . GLY A 1 275 ? -3.781 -23.417 -7.490 1.00 49.59 275 GLY A O 1
ATOM 2159 N N . SER A 1 276 ? -3.422 -22.194 -5.648 1.00 42.31 276 SER A N 1
ATOM 2160 C CA . SER A 1 276 ? -4.789 -22.261 -5.124 1.00 42.31 276 SER A CA 1
ATOM 2161 C C . SER A 1 276 ? -5.818 -21.456 -5.927 1.00 42.31 276 SER A C 1
ATOM 2163 O O . SER A 1 276 ? -6.999 -21.781 -5.848 1.00 42.31 276 SER A O 1
ATOM 2165 N N . TYR A 1 277 ? -5.418 -20.434 -6.691 1.00 46.06 277 TYR A N 1
ATOM 2166 C CA . TYR A 1 277 ? -6.295 -19.683 -7.597 1.00 46.06 277 TYR A CA 1
ATOM 2167 C C . TYR A 1 277 ? -6.693 -20.538 -8.797 1.00 46.06 277 TYR A C 1
ATOM 2169 O O . TYR A 1 277 ? -7.882 -20.668 -9.065 1.00 46.06 277 TYR A O 1
ATOM 2177 N N . LEU A 1 278 ? -5.727 -21.207 -9.441 1.00 49.25 278 LEU A N 1
ATOM 2178 C CA . LEU A 1 278 ? -6.009 -22.194 -10.491 1.00 49.25 278 LEU A CA 1
ATOM 2179 C C . LEU A 1 278 ? -6.901 -23.315 -9.942 1.00 49.25 278 LEU A C 1
ATOM 2181 O O . LEU A 1 278 ? -7.949 -23.603 -10.506 1.00 49.25 278 LEU A O 1
ATOM 2185 N N . SER A 1 279 ? -6.580 -23.850 -8.759 1.00 44.16 279 SER A N 1
ATOM 2186 C CA . SER A 1 279 ? -7.437 -24.848 -8.104 1.00 44.16 279 SER A CA 1
ATOM 2187 C C . SER A 1 279 ? -8.827 -24.318 -7.708 1.00 44.16 279 SER A C 1
ATOM 2189 O O . SER A 1 279 ? -9.778 -25.093 -7.643 1.00 44.16 279 SER A O 1
ATOM 2191 N N . SER A 1 280 ? -8.981 -23.019 -7.431 1.00 43.97 280 SER A N 1
ATOM 2192 C CA . SER A 1 280 ? -10.284 -22.398 -7.134 1.00 43.97 280 SER A CA 1
ATOM 2193 C C . SER A 1 280 ? -11.095 -22.140 -8.404 1.00 43.97 280 SER A C 1
ATOM 2195 O O . SER A 1 280 ? -12.306 -22.343 -8.385 1.00 43.97 280 SER A O 1
ATOM 2197 N N . MET A 1 281 ? -10.451 -21.777 -9.518 1.00 40.75 281 MET A N 1
ATOM 2198 C CA . MET A 1 281 ? -11.100 -21.754 -10.833 1.00 40.75 281 MET A CA 1
ATOM 2199 C C . MET A 1 281 ? -11.598 -23.148 -11.224 1.00 40.75 281 MET A C 1
ATOM 2201 O O . MET A 1 281 ? -12.731 -23.270 -11.687 1.00 40.75 281 MET A O 1
ATOM 2205 N N . ASN A 1 282 ? -10.824 -24.201 -10.932 1.00 45.44 282 ASN A N 1
ATOM 2206 C CA . ASN A 1 282 ? -11.250 -25.584 -11.162 1.00 45.44 282 ASN A CA 1
ATOM 2207 C C . ASN A 1 282 ? -12.528 -25.900 -10.374 1.00 45.44 282 ASN A C 1
ATOM 2209 O O . ASN A 1 282 ? -13.499 -26.383 -10.952 1.00 45.44 282 ASN A O 1
ATOM 2213 N N . LYS A 1 283 ? -12.596 -25.526 -9.087 1.00 46.94 283 LYS A N 1
ATOM 2214 C CA . LYS A 1 283 ? -13.814 -25.700 -8.271 1.00 46.94 283 LYS A CA 1
ATOM 2215 C C . LYS A 1 283 ? -15.036 -24.978 -8.848 1.00 46.94 283 LYS A C 1
ATOM 2217 O O . LYS A 1 283 ? -16.115 -25.555 -8.834 1.00 46.94 283 LYS A O 1
ATOM 2222 N N . ILE A 1 284 ? -14.866 -23.762 -9.372 1.00 43.19 284 ILE A N 1
ATOM 2223 C CA . ILE A 1 284 ? -15.955 -22.981 -9.987 1.00 43.19 284 ILE A CA 1
ATOM 2224 C C . ILE A 1 284 ? -16.406 -23.605 -11.320 1.00 43.19 284 ILE A C 1
ATOM 2226 O O . ILE A 1 284 ? -17.598 -23.627 -11.622 1.00 43.19 284 ILE A O 1
ATOM 2230 N N . SER A 1 285 ? -15.475 -24.152 -12.109 1.00 40.84 285 SER A N 1
ATOM 2231 C CA . SER A 1 285 ? -15.79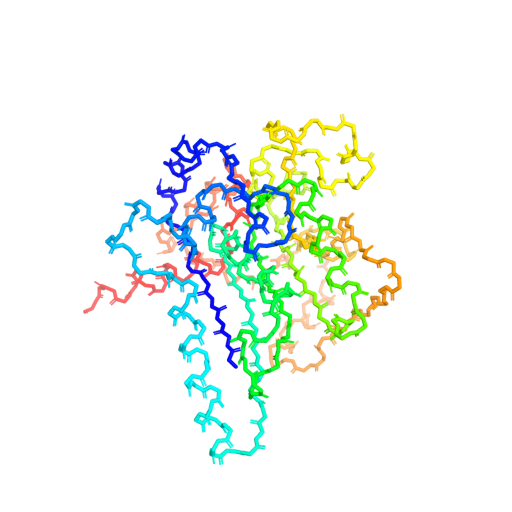5 -24.800 -13.389 1.00 40.84 285 SER A CA 1
ATOM 2232 C C . SER A 1 285 ? -16.610 -26.089 -13.224 1.00 40.84 285 SER A C 1
ATOM 2234 O O . SER A 1 285 ? -17.493 -26.360 -14.034 1.00 40.84 285 SER A O 1
ATOM 2236 N N . HIS A 1 286 ? -16.388 -26.835 -12.137 1.00 41.88 286 HIS A N 1
ATOM 2237 C CA . HIS A 1 286 ? -17.142 -28.053 -11.832 1.00 41.88 286 HIS A CA 1
ATOM 2238 C C . HIS A 1 286 ? -18.542 -27.787 -11.257 1.00 41.88 286 HIS A C 1
ATOM 2240 O O . HIS A 1 286 ? -19.396 -28.661 -11.338 1.00 41.88 286 HIS A O 1
ATOM 2246 N N . THR A 1 287 ? -18.812 -26.597 -10.709 1.00 45.38 287 THR A N 1
ATOM 2247 C CA . THR A 1 287 ? -20.142 -26.236 -10.178 1.00 45.38 287 THR A CA 1
ATOM 2248 C C . THR A 1 287 ? -21.128 -25.721 -11.230 1.00 45.38 287 THR A C 1
ATOM 2250 O O . THR A 1 287 ? -22.304 -25.583 -10.920 1.00 45.38 287 THR A O 1
ATOM 2253 N N . ASN A 1 288 ? -20.685 -25.455 -12.465 1.00 38.19 288 ASN A N 1
ATOM 2254 C CA . ASN A 1 288 ? -21.541 -24.932 -13.543 1.00 38.19 288 ASN A CA 1
ATOM 2255 C C . ASN A 1 288 ? -22.033 -26.008 -14.533 1.00 38.19 288 ASN A C 1
ATOM 2257 O O . ASN A 1 288 ? -22.600 -25.671 -15.570 1.00 38.19 288 ASN A O 1
ATOM 2261 N N . PHE A 1 289 ? -21.845 -27.290 -14.212 1.00 38.34 289 PHE A N 1
ATOM 2262 C CA . PHE A 1 289 ? -22.396 -28.418 -14.966 1.00 38.34 289 PHE A CA 1
ATOM 2263 C C . PHE A 1 289 ? -23.054 -29.433 -14.023 1.00 38.34 289 PHE A C 1
ATOM 2265 O O . PHE A 1 289 ? -22.586 -30.561 -13.891 1.00 38.34 289 PHE A O 1
ATOM 2272 N N . THR A 1 290 ? -24.142 -29.020 -13.374 1.00 34.66 290 THR A N 1
ATOM 2273 C CA . THR A 1 290 ? -25.210 -29.897 -12.861 1.00 34.66 290 THR A CA 1
ATOM 2274 C C . THR A 1 290 ? -26.522 -29.142 -12.891 1.00 34.66 290 THR A C 1
ATOM 2276 O O . THR A 1 290 ? -26.533 -28.025 -12.325 1.00 34.66 290 THR A O 1
#

Organism: NCBI:txid56615

Sequence (290 aa):
MVIVFKGTSFHDINEWIVDTSFNFEACADQLGAGLAHQGFYSSLFPSASDREMPSTYLRTIETIRSVAKHIHEEAGIPMNLFVGGHSLGAGIASLFYARLLESPEDLGPHTILRDAYCFGTPRGGDGSLASRVEYNLAKPINFKRSLWTVGNRSASTRLGDIIPHLPPGLADQRRFRTAIASGSSLSYAAIGTPIDLEPRGKLPFYRFRSIRCGTRLKVLKLSNSPHHHTQELCLNAKDDDLLFHLQQPSLDDPFFWLNGCFRTLLPFIHDHLPGSYLSSMNKISHTNFT

pLDDT: mean 75.95, std 21.06, range [28.5, 98.06]

Secondary structure (DSSP, 8-state):
-EEEE----HHHHHHHHHHS---EEE-HHHHSSSEEEHHHHHHHS--TT-TTS--HHHHHHHHHHHHHHHHHHHHSSPEEEEEEEETHHHHHHHHHHHHHHH-GGGG-TTEEEEEEEEESPPP-EEHHHHHHHHHHHTSGGGTT--EEEEEE-SS-SSS--SGGG-S-BSTTSGGGTTTSPTTSTTBEE--SEEEEE-TTSSSSSEEES---TT-----------TTHHHHHGGGGS-TTS----S-PPPTT-TTHHHHHHHHHH-HHHHHHS-HHHHHHHHHHHHTT--